Protein AF-X0TMY4-F1 (afdb_monomer)

Radius of gyration: 25.2 Å; Cα contacts (8 Å, |Δi|>4): 871; chains: 1; bounding box: 57×33×72 Å

Foldseek 3Di:
DADDPFWDKDKDFAQDPAKKAFPDKDKADPQSVQKDKDDDDPRIAGHGGMDIITMGGHDPDFAKGKMWIWTAIPPPVDRIDIDIDIDGDAQEFEEELPEDPPFLRRALNRHHNAVQVRQVSCVNNVHQEYEYFADEHQAADEWAARHEYEYAHNSHDPDPVVGHLVVTAAEQAQCLHPVGHRQLESYEYELYAQYEAERYEFENFEQADDDQSQEHRRYREENADANYEYYLYEQAHFEGDDCPYEASRGEEANHNYYYYNYHFYHAYYNYYRGYYYYND

Secondary structure (DSSP, 8-state):
---SSPPEEEEEE--SSS-EEEEEEEEESTTGGGEEEES---SEE-TT-EEEEEEEE--SSSEEEEEEEEEEE--TT-SEEEEEEEEEE--EEEE-TTSPTT--SSSGGG-BSSHHHHHHHHHHHT-SEEEEESEEE---EEPPTT-EEEEEE-S--SSGGG--TTTS-EEEE-TTTBTTBPPS-SEEEES--S-EEESEEEE--EE-SSGGGGS-SSEEEES--TT-EEES-EEES-EE-STT-B-SSEEEES---EEES-EEES-B-SB-SSEEEE--

InterPro domains:
  IPR006626 Parallel beta-helix repeat [SM00710] (192-214)
  IPR006626 Parallel beta-helix repeat [SM00710] (225-247)
  IPR006626 Parallel beta-helix repeat [SM00710] (254-279)
  IPR011050 Pectin lyase fold/virulence factor [SSF51126] (91-279)
  IPR012334 Pectin lyase fold [G3DSA:2.160.20.10] (90-280)
  IPR013783 Immunoglobulin-like fold [G3DSA:2.60.40.10] (3-87)
  IPR039448 Right handed beta helix domain [PF13229] (181-278)

Solvent-accessible surface area (backbone atoms only — not comparable to full-atom values): 13509 Å² total; per-residue (Å²): 141,48,65,52,73,74,63,51,72,45,80,50,67,32,86,54,97,53,68,44,39,46,76,45,75,48,72,38,63,92,39,25,86,30,45,52,73,50,75,77,64,61,55,60,36,45,55,74,36,72,43,49,40,33,36,38,62,57,60,89,52,59,45,81,40,49,27,30,45,36,44,28,34,71,44,92,88,50,49,56,48,75,44,83,42,77,50,70,22,65,53,52,21,20,19,24,67,88,34,56,90,85,29,84,13,78,38,55,90,27,4,15,55,38,66,63,58,19,52,53,47,16,53,35,58,71,21,46,24,29,44,28,23,40,45,78,44,74,34,54,44,74,58,52,62,49,33,32,40,37,34,6,26,88,57,77,73,92,50,78,87,71,55,36,56,84,84,15,52,18,33,40,31,1,47,45,40,46,94,69,33,43,15,32,37,20,31,38,36,68,66,34,44,43,24,33,44,33,26,36,35,32,24,34,6,37,0,60,50,66,78,76,38,9,31,3,0,15,28,30,35,31,53,27,43,66,62,20,36,43,29,51,26,37,30,30,52,5,22,25,71,29,100,87,14,34,0,1,13,30,22,36,34,47,32,52,51,46,78,40,79,58,45,69,44,80,25,36,28,85,38,46,16,40,62,32,80,38,82,92

Organism: NCBI:txid412755

Mean predicted aligned error: 5.85 Å

Sequence (280 aa):
NAPATGPVSINVSNQGGAPLTITGLSLTGADAAHFSFSGTVPTVLPVGASSTIDVYFDPQSGGAKSANLVIATDHWKIPSIQVELEGIGLEVIYVDQDALFGGDGFSWSTARQRIGEGILSALAFGVPQVWVAEGMYLEMLSLPDNVAVYGGFAGNESTFAMRDLAAHPVIINGSQADDGSPADHVIVMNAVTGSILDGFTITGGLADGIGADASGGGIYCVDLNPSNTIANCTIADNATSGLSSAGGGLYLSNSDLSIANCKVVGNSSPFAGGLYIENS

Structure (mmCIF, N/CA/C/O backbone):
data_AF-X0TMY4-F1
#
_entry.id   AF-X0TMY4-F1
#
loop_
_atom_site.group_PDB
_atom_site.id
_atom_site.type_symbol
_atom_site.label_atom_id
_atom_site.label_alt_id
_atom_site.label_comp_id
_atom_site.label_asym_id
_atom_site.label_entity_id
_atom_site.label_seq_id
_atom_site.pdbx_PDB_ins_code
_atom_site.Cartn_x
_atom_site.Cartn_y
_atom_site.Cartn_z
_atom_site.occupancy
_atom_site.B_iso_or_equiv
_atom_site.auth_seq_id
_atom_site.auth_comp_id
_atom_site.auth_asym_id
_atom_site.auth_atom_id
_atom_site.pdbx_PDB_model_num
ATOM 1 N N . ASN A 1 1 ? 4.824 4.612 12.549 1.00 27.38 1 ASN A N 1
ATOM 2 C CA . ASN A 1 1 ? 3.918 4.947 13.672 1.00 27.38 1 ASN A CA 1
ATOM 3 C C . ASN A 1 1 ? 3.040 6.130 13.305 1.00 27.38 1 ASN A C 1
ATOM 5 O O . ASN A 1 1 ? 3.288 7.238 13.766 1.00 27.38 1 ASN A O 1
ATOM 9 N N . ALA A 1 2 ? 2.040 5.904 12.460 1.00 24.16 2 ALA A N 1
ATOM 10 C CA . ALA A 1 2 ? 0.885 6.788 12.363 1.00 24.16 2 ALA A CA 1
ATOM 11 C C . ALA A 1 2 ? -0.271 6.134 13.143 1.00 24.16 2 ALA A C 1
ATOM 13 O O . ALA A 1 2 ? -0.243 4.912 13.325 1.00 24.16 2 ALA A O 1
ATOM 14 N N . PRO A 1 3 ? -1.189 6.912 13.732 1.00 44.69 3 PRO A N 1
ATOM 15 C CA . PRO A 1 3 ? -2.074 6.374 14.744 1.00 44.69 3 PRO A CA 1
ATOM 16 C C . PRO A 1 3 ? -3.289 5.696 14.098 1.00 44.69 3 PRO A C 1
ATOM 18 O O . PRO A 1 3 ? -4.005 6.305 13.304 1.00 44.69 3 PRO A O 1
ATOM 21 N N . ALA A 1 4 ? -3.588 4.479 14.569 1.00 52.22 4 ALA A N 1
ATOM 22 C CA . ALA A 1 4 ? -4.970 4.054 14.774 1.00 52.22 4 ALA A CA 1
ATOM 23 C C . ALA A 1 4 ? -5.747 5.236 15.374 1.00 52.22 4 ALA A C 1
ATOM 25 O O . ALA A 1 4 ? -5.194 5.956 16.209 1.00 52.22 4 ALA A O 1
ATOM 26 N N . THR A 1 5 ? -6.978 5.483 14.920 1.00 64.62 5 THR A N 1
ATOM 27 C CA . THR A 1 5 ? -7.825 6.587 15.407 1.00 64.62 5 THR A CA 1
ATOM 28 C C . THR A 1 5 ? -7.624 6.786 16.912 1.00 64.62 5 THR A C 1
ATOM 30 O O . THR A 1 5 ? -7.723 5.815 17.663 1.00 64.62 5 THR A O 1
ATOM 33 N N . GLY A 1 6 ? -7.255 8.001 17.340 1.00 74.38 6 GLY A N 1
ATOM 34 C CA . GLY A 1 6 ? -6.953 8.286 18.748 1.00 74.38 6 GLY A CA 1
ATOM 35 C C . GLY A 1 6 ? -8.077 7.829 19.692 1.00 74.38 6 GLY A C 1
ATOM 36 O O . GLY A 1 6 ? -9.194 7.580 19.233 1.00 74.38 6 GLY A O 1
ATOM 37 N N . PRO A 1 7 ? -7.809 7.705 21.005 1.00 87.56 7 PRO A N 1
ATOM 38 C CA . PRO A 1 7 ? -8.786 7.143 21.926 1.00 87.56 7 PRO A CA 1
ATOM 39 C C . PRO A 1 7 ? -10.109 7.909 21.906 1.00 87.56 7 PRO A C 1
ATOM 41 O O . PRO A 1 7 ? -10.141 9.136 21.783 1.00 87.56 7 PRO A O 1
ATOM 44 N N . VAL A 1 8 ? -11.199 7.176 22.102 1.00 89.81 8 VAL A N 1
ATOM 45 C CA . VAL A 1 8 ? -12.514 7.747 22.383 1.00 89.81 8 VAL A CA 1
ATOM 46 C C . VAL A 1 8 ? -12.675 7.848 23.895 1.00 89.81 8 VAL A C 1
ATOM 48 O O . VAL A 1 8 ? -12.681 6.836 24.596 1.00 89.81 8 VAL A O 1
ATOM 51 N N . SER A 1 9 ? -12.819 9.069 24.405 1.00 90.62 9 SER A N 1
ATOM 52 C CA . SER A 1 9 ? -13.019 9.310 25.835 1.00 90.62 9 SER A CA 1
ATOM 53 C C . SER A 1 9 ? -14.490 9.161 26.226 1.00 90.62 9 SER A C 1
ATOM 55 O O . SER A 1 9 ? -15.356 9.914 25.778 1.00 90.62 9 SER A O 1
ATOM 57 N N . ILE A 1 10 ? -14.771 8.225 27.127 1.00 90.38 10 ILE A N 1
ATOM 58 C CA . ILE A 1 10 ? -16.082 8.012 27.741 1.00 90.38 10 ILE A CA 1
ATOM 59 C C . ILE A 1 10 ? -16.138 8.781 29.059 1.00 90.38 10 ILE A C 1
ATOM 61 O O . ILE A 1 10 ? -15.323 8.554 29.953 1.00 90.38 10 ILE A O 1
ATOM 65 N N . ASN A 1 11 ? -17.124 9.667 29.207 1.00 91.38 11 ASN A N 1
ATOM 66 C CA . ASN A 1 11 ? -17.368 10.386 30.455 1.00 91.38 11 ASN A CA 1
ATOM 67 C C . ASN A 1 11 ? -18.289 9.575 31.379 1.00 91.38 11 ASN A C 1
ATOM 69 O O . ASN A 1 11 ? -19.434 9.277 31.039 1.00 91.38 11 ASN A O 1
ATOM 73 N N . VAL A 1 12 ? -17.788 9.265 32.570 1.00 90.12 12 VAL A N 1
ATOM 74 C CA . VAL A 1 12 ? -18.523 8.621 33.654 1.00 90.12 12 VAL A CA 1
ATOM 75 C C . VAL A 1 12 ? -18.847 9.673 34.707 1.00 90.12 12 VAL A C 1
ATOM 77 O O . VAL A 1 12 ?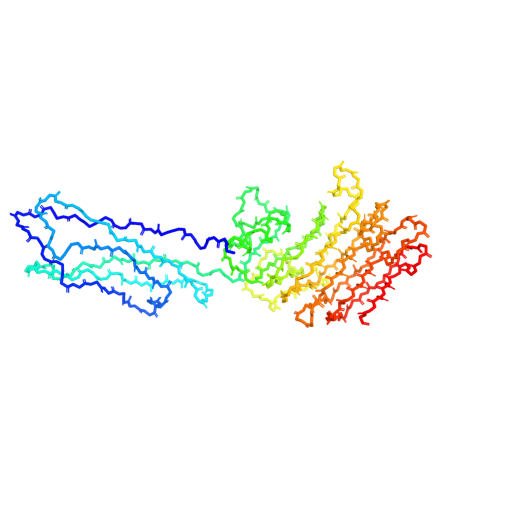 -17.943 10.215 35.343 1.00 90.12 12 VAL A O 1
ATOM 80 N N . SER A 1 13 ? -20.135 9.941 34.930 1.00 91.75 13 SER A N 1
ATOM 81 C CA . SER A 1 13 ? -20.591 10.941 35.904 1.00 91.75 13 SER A CA 1
ATOM 82 C C . SER A 1 13 ? -21.523 10.340 36.953 1.00 91.75 13 SER A C 1
ATOM 84 O O . SER A 1 13 ? -22.392 9.525 36.637 1.00 91.75 13 SER A O 1
ATOM 86 N N . ASN A 1 14 ? -21.356 10.754 38.212 1.00 92.94 14 ASN A N 1
ATOM 87 C CA . ASN A 1 14 ? -22.271 10.383 39.287 1.00 92.94 14 ASN A CA 1
ATOM 88 C C . ASN A 1 14 ? -23.314 11.488 39.495 1.00 92.94 14 ASN A C 1
ATOM 90 O O . ASN A 1 14 ? -23.044 12.501 40.137 1.00 92.94 14 ASN A O 1
ATOM 94 N N . GLN A 1 15 ? -24.522 11.256 38.987 1.00 91.44 15 GLN A N 1
ATOM 95 C CA . GLN A 1 15 ? -25.672 12.158 39.145 1.00 91.44 15 GLN A CA 1
ATOM 96 C C . GLN A 1 15 ? -26.599 11.755 40.309 1.00 91.44 15 GLN A C 1
ATOM 98 O O . GLN A 1 15 ? -27.694 12.297 40.457 1.00 91.44 15 GLN A O 1
ATOM 103 N N . GLY A 1 16 ? -26.202 10.761 41.107 1.00 89.31 16 GLY A N 1
ATOM 104 C CA . GLY A 1 16 ? -26.967 10.276 42.252 1.00 89.31 16 GLY A CA 1
ATOM 105 C C . GLY A 1 16 ? -26.838 11.169 43.488 1.00 89.31 16 GLY A C 1
ATOM 106 O O . GLY A 1 16 ? -26.078 12.129 43.519 1.00 89.31 16 GLY A O 1
ATOM 107 N N . GLY A 1 17 ? -27.577 10.824 44.547 1.00 92.81 17 GLY A N 1
ATOM 108 C CA . GLY A 1 17 ? -27.542 11.544 45.830 1.00 92.81 17 GLY A CA 1
ATOM 109 C C . GLY A 1 17 ? -26.472 11.064 46.820 1.00 9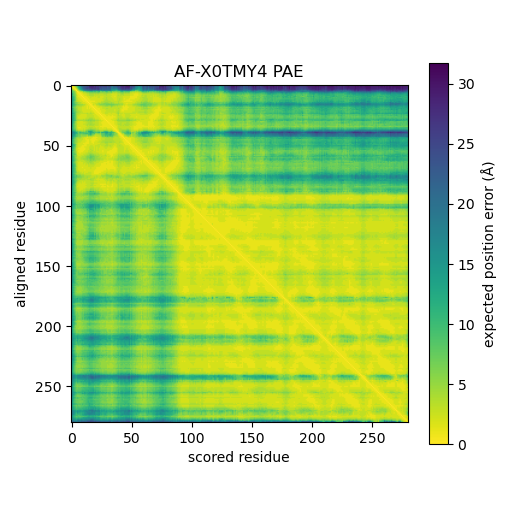2.81 17 GLY A C 1
ATOM 110 O O . GLY A 1 17 ? -26.391 11.601 47.922 1.00 92.81 17 GLY A O 1
ATOM 111 N N . ALA A 1 18 ? -25.678 10.052 46.465 1.00 94.00 18 ALA A N 1
ATOM 112 C CA . ALA A 1 18 ? -24.623 9.479 47.302 1.00 94.00 18 ALA A CA 1
ATOM 113 C C . ALA A 1 18 ? -23.365 9.167 46.466 1.00 94.00 18 ALA A C 1
ATOM 115 O O . ALA A 1 18 ? -23.478 9.030 45.243 1.00 94.00 18 ALA A O 1
ATOM 116 N N . PRO A 1 19 ? -22.171 9.067 47.084 1.00 94.06 19 PRO A N 1
ATOM 117 C CA . PRO A 1 19 ? -20.968 8.608 46.392 1.00 94.06 19 PRO A CA 1
ATOM 118 C C . PRO A 1 19 ? -21.186 7.236 45.742 1.00 94.06 19 PRO A C 1
ATOM 120 O O . PRO A 1 19 ? -21.813 6.370 46.346 1.00 94.06 19 PRO A O 1
ATOM 123 N N . LEU A 1 20 ? -20.673 7.059 44.524 1.00 93.75 20 LEU A N 1
ATOM 124 C CA . LEU A 1 20 ? -20.768 5.821 43.752 1.00 93.75 20 LEU A CA 1
ATOM 125 C C . LEU A 1 20 ? -19.418 5.108 43.792 1.00 93.75 20 LEU A C 1
ATOM 127 O O . LEU A 1 20 ? -18.414 5.700 43.394 1.00 93.75 20 LEU A O 1
ATOM 131 N N . THR A 1 21 ? -19.376 3.855 44.235 1.00 94.00 21 THR A N 1
ATOM 132 C CA . THR A 1 21 ? -18.146 3.056 44.189 1.00 94.00 21 THR A CA 1
ATOM 133 C C . THR A 1 21 ? -18.076 2.316 42.862 1.00 94.00 21 THR A C 1
ATOM 135 O O . THR A 1 21 ? -18.993 1.572 42.517 1.00 94.00 21 THR A O 1
ATOM 138 N N . ILE A 1 22 ? -16.979 2.482 42.125 1.00 92.25 22 ILE A N 1
ATOM 139 C CA . ILE A 1 22 ? -16.693 1.720 40.908 1.00 92.25 22 ILE A CA 1
ATOM 140 C C . ILE A 1 22 ? -15.868 0.502 41.309 1.00 92.25 22 ILE A C 1
ATOM 142 O O . ILE A 1 22 ? -14.751 0.618 41.810 1.00 92.25 22 ILE A O 1
ATOM 146 N N . THR A 1 23 ? -16.464 -0.674 41.136 1.00 93.06 23 THR A N 1
ATOM 147 C CA . THR A 1 23 ? -15.960 -1.950 41.657 1.00 93.06 23 THR A CA 1
ATOM 148 C C . THR A 1 23 ? -15.170 -2.743 40.621 1.00 93.06 23 THR A C 1
ATOM 150 O O . THR A 1 23 ? -14.437 -3.659 40.988 1.00 93.06 23 THR A O 1
ATOM 153 N N . GLY A 1 24 ? -15.267 -2.382 39.339 1.00 91.25 24 GLY A N 1
ATOM 154 C CA . GLY A 1 24 ? -14.480 -3.003 38.281 1.00 91.25 24 GLY A CA 1
ATOM 155 C C . GLY A 1 24 ? -14.715 -2.388 36.906 1.00 91.25 24 GLY A C 1
ATOM 156 O O . GLY A 1 24 ? -15.784 -1.850 36.623 1.00 91.25 24 GLY A O 1
ATOM 157 N N . LEU A 1 25 ? -13.702 -2.514 36.052 1.00 93.31 25 LEU A N 1
ATOM 158 C CA . LEU A 1 25 ? -13.758 -2.215 34.625 1.00 93.31 25 LEU A CA 1
ATOM 159 C C . LEU A 1 25 ? -13.337 -3.469 33.867 1.00 93.31 25 LEU A C 1
ATOM 161 O O . LEU A 1 25 ? -12.337 -4.097 34.217 1.00 93.31 25 LEU A O 1
ATOM 165 N N . SER A 1 26 ? -14.095 -3.848 32.845 1.00 94.38 26 SER A N 1
ATOM 166 C CA . SER A 1 26 ? -13.752 -4.997 32.003 1.00 94.38 26 SER A CA 1
ATOM 167 C C . SER A 1 26 ? -14.290 -4.831 30.591 1.00 94.38 26 SER A C 1
ATOM 169 O O . SER A 1 26 ? -15.296 -4.156 30.387 1.00 94.38 26 SER A O 1
ATOM 171 N N . LEU A 1 27 ? -13.630 -5.466 29.626 1.00 96.56 27 LEU A N 1
ATOM 172 C CA . LEU A 1 27 ? -14.145 -5.620 28.270 1.00 96.56 27 LEU A CA 1
ATOM 173 C C . LEU A 1 27 ? -14.760 -7.009 28.125 1.00 96.56 27 LEU A C 1
ATOM 175 O O . LEU A 1 27 ? -14.203 -8.001 28.597 1.00 96.56 27 LEU A O 1
ATOM 179 N N . THR A 1 28 ? -15.918 -7.076 27.481 1.00 96.94 28 THR A N 1
ATOM 180 C CA . THR A 1 28 ? -16.652 -8.321 27.229 1.00 96.94 28 THR A CA 1
ATOM 181 C C . THR A 1 28 ? -17.176 -8.349 25.796 1.00 96.94 28 THR A C 1
ATOM 183 O O . THR A 1 28 ? -17.242 -7.314 25.138 1.00 96.94 28 THR A O 1
ATOM 186 N N . GLY A 1 29 ? -17.552 -9.529 25.307 1.00 96.12 29 GLY A N 1
ATOM 187 C CA . GLY A 1 29 ? -17.968 -9.737 23.917 1.00 96.12 29 GLY A CA 1
ATOM 188 C C . GLY A 1 29 ? -16.951 -10.552 23.121 1.00 96.12 29 GLY A C 1
ATOM 189 O O . GLY A 1 29 ? -15.838 -10.795 23.587 1.00 96.12 29 GLY A O 1
ATOM 190 N N . ALA A 1 30 ? -17.360 -11.008 21.937 1.00 94.00 30 ALA A N 1
ATOM 191 C CA . ALA A 1 30 ? -16.538 -11.874 21.092 1.00 94.00 30 ALA A CA 1
ATOM 192 C C . ALA A 1 30 ? -15.283 -11.155 20.569 1.00 94.00 30 ALA A C 1
ATOM 194 O O . ALA A 1 30 ? -14.217 -11.764 20.529 1.00 94.00 30 ALA A O 1
ATOM 195 N N . ASP A 1 31 ? -15.388 -9.857 20.263 1.00 96.25 31 ASP A N 1
ATOM 196 C CA . ASP A 1 31 ? -14.283 -9.062 19.714 1.00 96.25 31 ASP A CA 1
ATOM 197 C C . ASP A 1 31 ? -13.559 -8.217 20.775 1.00 96.25 31 ASP A C 1
ATOM 199 O O . ASP A 1 31 ? -12.826 -7.290 20.437 1.00 96.25 31 ASP A O 1
ATOM 203 N N . ALA A 1 32 ? -13.724 -8.516 22.070 1.00 95.94 32 ALA A N 1
ATOM 204 C CA . ALA A 1 32 ? -13.148 -7.718 23.159 1.00 95.94 32 ALA A CA 1
ATOM 205 C C . ALA A 1 32 ? -11.618 -7.546 23.066 1.00 95.94 32 ALA A C 1
ATOM 207 O O . ALA A 1 32 ? -11.094 -6.537 23.525 1.00 95.94 32 ALA A O 1
ATOM 208 N N . ALA A 1 33 ? -10.910 -8.496 22.446 1.00 95.38 33 ALA A N 1
ATOM 209 C CA . ALA A 1 33 ? -9.461 -8.435 22.238 1.00 95.38 33 ALA A CA 1
ATOM 210 C C . ALA A 1 33 ? -9.008 -7.330 21.261 1.00 95.38 33 ALA A C 1
ATOM 212 O O . ALA A 1 33 ? -7.829 -6.993 21.242 1.00 95.38 33 ALA A O 1
ATOM 213 N N . HIS A 1 34 ? -9.930 -6.768 20.470 1.00 93.56 34 HIS A N 1
ATOM 214 C CA . HIS A 1 34 ? -9.677 -5.653 19.551 1.00 93.56 34 HIS A CA 1
ATOM 215 C C . HIS A 1 34 ? -9.808 -4.281 20.223 1.00 93.56 34 HIS A C 1
ATOM 217 O O . HIS A 1 34 ? -9.583 -3.252 19.590 1.00 93.56 34 HIS A O 1
ATOM 223 N N . PHE A 1 35 ? -10.209 -4.250 21.493 1.00 94.62 35 PHE A N 1
ATOM 224 C CA . PHE A 1 35 ? -10.392 -3.027 22.254 1.00 94.62 35 PHE A CA 1
ATOM 225 C C . PHE A 1 35 ? -9.485 -3.048 23.475 1.00 94.62 35 PHE A C 1
ATOM 227 O O . PHE A 1 35 ? -9.185 -4.091 24.056 1.00 94.62 35 PHE A O 1
ATOM 234 N N . SER A 1 36 ? -9.065 -1.869 23.901 1.00 93.94 36 SER A N 1
ATOM 235 C CA . SER A 1 36 ? -8.417 -1.688 25.194 1.00 93.94 36 SER A CA 1
ATOM 236 C C . SER A 1 36 ? -8.905 -0.395 25.825 1.00 93.94 36 SER A C 1
ATOM 238 O O . SER A 1 36 ? -9.544 0.427 25.171 1.00 93.94 36 SER A O 1
ATOM 240 N N . PHE A 1 37 ? -8.654 -0.217 27.116 1.00 92.69 37 PHE A N 1
ATOM 241 C CA . PHE A 1 37 ? -8.962 1.033 27.793 1.00 92.69 37 PHE A CA 1
ATOM 242 C C . PHE A 1 37 ? -7.812 1.449 28.700 1.00 92.69 37 PHE A C 1
ATOM 244 O O . PHE A 1 37 ? -7.073 0.612 29.222 1.00 92.69 37 PHE A O 1
ATOM 251 N N . SER A 1 38 ? -7.670 2.755 28.888 1.00 87.25 38 SER A N 1
ATOM 252 C CA . SER A 1 38 ? -6.717 3.359 29.807 1.00 87.25 38 SER A CA 1
ATOM 253 C C . SER A 1 38 ? -7.384 4.482 30.611 1.00 87.25 38 SER A C 1
ATOM 255 O O . SER A 1 38 ? -8.534 4.861 30.376 1.00 87.25 38 SER A O 1
ATOM 257 N N . GLY A 1 39 ? -6.663 4.977 31.616 1.00 73.25 39 GLY A N 1
ATOM 258 C CA . GLY A 1 39 ? -7.138 6.003 32.539 1.00 73.25 39 GLY A CA 1
ATOM 259 C C . GLY A 1 39 ? -7.414 5.463 33.941 1.00 73.25 39 GLY A C 1
ATOM 260 O O . GLY A 1 39 ? -7.622 4.270 34.164 1.00 73.25 39 GLY A O 1
ATOM 261 N N . THR A 1 40 ? -7.376 6.363 34.921 1.00 66.88 40 THR A N 1
ATOM 262 C CA . THR A 1 40 ? -7.713 6.063 36.315 1.00 66.88 40 THR A CA 1
ATOM 263 C C . THR A 1 40 ? -9.113 6.563 36.607 1.00 66.88 40 THR A C 1
ATOM 265 O O . THR A 1 40 ? -9.318 7.766 36.780 1.00 66.88 40 THR A O 1
ATOM 268 N N . VAL A 1 41 ? -10.066 5.644 36.718 1.00 70.31 41 VAL A N 1
ATOM 269 C CA . VAL A 1 41 ? -11.359 5.978 37.307 1.00 70.31 41 VAL A CA 1
ATOM 270 C C . VAL A 1 41 ? -11.223 5.895 38.827 1.00 70.31 41 VAL A C 1
ATOM 272 O O . VAL A 1 41 ? -10.759 4.866 39.328 1.00 70.31 41 VAL A O 1
ATOM 275 N N . PRO A 1 42 ? -11.584 6.947 39.586 1.00 78.19 42 PRO A N 1
ATOM 276 C CA . PRO A 1 42 ? -11.586 6.879 41.038 1.00 78.19 42 PRO A CA 1
ATOM 277 C C . PRO A 1 42 ? -12.447 5.709 41.511 1.00 78.19 42 PRO A C 1
ATOM 279 O O . PRO A 1 42 ? -13.580 5.543 41.061 1.00 78.19 42 PRO A O 1
ATOM 282 N N . THR A 1 43 ? -11.937 4.928 42.464 1.00 86.12 43 THR A N 1
ATOM 283 C CA . THR A 1 43 ? -12.702 3.832 43.079 1.00 86.12 43 THR A CA 1
ATOM 284 C C . THR A 1 43 ? -13.993 4.342 43.720 1.00 86.12 43 THR A C 1
ATOM 286 O O . THR A 1 43 ? -14.966 3.606 43.785 1.00 86.12 43 THR A O 1
ATOM 289 N N . VAL A 1 44 ? -14.030 5.608 44.149 1.00 92.44 44 VAL A N 1
ATOM 290 C CA . VAL A 1 44 ? -15.242 6.293 44.612 1.00 92.44 44 VAL A CA 1
ATOM 291 C C . VAL A 1 44 ? -15.406 7.595 43.837 1.00 92.44 44 VAL A C 1
ATOM 293 O O . VAL A 1 44 ? -14.533 8.461 43.894 1.00 92.44 44 VAL A O 1
ATOM 296 N N . LEU A 1 45 ? -16.537 7.746 43.150 1.00 92.88 45 LEU A N 1
ATOM 297 C CA . LEU A 1 45 ? -16.929 8.944 42.418 1.00 92.88 45 LEU A CA 1
ATOM 298 C C . LEU A 1 45 ? -17.935 9.754 43.263 1.00 92.88 45 LEU A C 1
ATOM 300 O O . LEU A 1 45 ? -19.079 9.315 43.441 1.00 92.88 45 LEU A O 1
ATOM 304 N N . PRO A 1 46 ? -17.543 10.916 43.826 1.00 95.31 46 PRO A N 1
ATOM 305 C CA . PRO A 1 46 ? -18.439 11.749 44.626 1.00 95.31 46 PRO A CA 1
ATOM 306 C C . PRO A 1 46 ? -19.676 12.216 43.853 1.00 95.31 46 PRO A C 1
ATOM 308 O O . PRO A 1 46 ? -19.686 12.240 42.624 1.00 95.31 46 PRO A O 1
ATOM 311 N N . VAL A 1 47 ? -20.708 12.639 44.585 1.00 95.44 47 VAL A N 1
ATOM 312 C CA . VAL A 1 47 ? -21.913 13.242 43.997 1.00 95.44 47 VAL A CA 1
ATOM 313 C C . VAL A 1 47 ? -21.536 14.447 43.133 1.00 95.44 47 VAL A C 1
ATOM 315 O O . VAL A 1 47 ? -20.811 15.331 43.585 1.00 95.44 47 VAL A O 1
ATOM 318 N N . GLY A 1 48 ? -22.027 14.476 41.894 1.00 94.00 48 GLY A N 1
ATOM 319 C CA . GLY A 1 48 ? -21.769 15.537 40.920 1.00 94.00 48 GLY A CA 1
ATOM 320 C C . GLY A 1 48 ? -20.381 15.492 40.271 1.00 94.00 48 GLY A C 1
ATOM 321 O O . GLY A 1 48 ? -20.106 16.300 39.387 1.00 94.00 48 GLY A O 1
ATOM 322 N N . ALA A 1 49 ? -19.502 14.568 40.675 1.00 94.38 49 ALA A N 1
ATOM 323 C CA . ALA A 1 49 ? -18.187 14.410 40.067 1.00 94.38 49 ALA A CA 1
ATOM 324 C C . ALA A 1 49 ? -18.256 13.595 38.768 1.00 94.38 49 ALA A C 1
ATOM 326 O O . ALA A 1 49 ? -19.192 12.827 38.526 1.00 94.38 49 ALA A O 1
ATOM 327 N N . SER A 1 50 ? -17.235 13.764 37.929 1.00 92.25 50 SER A N 1
ATOM 328 C CA . SER A 1 50 ? -17.057 13.017 36.684 1.00 92.25 50 SER A CA 1
ATOM 329 C C . SER A 1 50 ? -15.615 12.544 36.532 1.00 92.25 50 SER A C 1
ATOM 331 O O . SER A 1 50 ? -14.696 13.124 37.112 1.00 92.25 50 SER A O 1
ATOM 333 N N . SER A 1 51 ? -15.428 11.487 35.754 1.00 91.06 51 SER A N 1
ATOM 334 C CA . SER A 1 51 ? -14.136 10.922 35.375 1.00 91.06 51 SER A CA 1
ATOM 335 C C . SER A 1 51 ? -14.206 10.432 33.930 1.00 91.06 51 SER A C 1
ATOM 337 O O . SER A 1 51 ? -15.297 10.260 33.387 1.00 91.06 51 SER A O 1
ATOM 339 N N . THR A 1 52 ? -13.059 10.231 33.293 1.00 90.56 52 THR A N 1
ATOM 340 C CA . THR A 1 52 ? -12.976 9.776 31.905 1.00 90.56 52 THR A CA 1
ATOM 341 C C . THR A 1 52 ? -12.270 8.431 31.812 1.00 90.56 52 THR A C 1
ATOM 343 O O . THR A 1 52 ? -11.310 8.171 32.538 1.00 90.56 52 THR A O 1
ATOM 346 N N . ILE A 1 53 ? -12.757 7.589 30.904 1.00 91.50 53 ILE A N 1
ATOM 347 C CA . ILE A 1 53 ? -12.109 6.350 30.476 1.00 91.50 53 ILE A CA 1
ATOM 348 C C . ILE A 1 53 ? -11.768 6.522 29.006 1.00 91.50 53 ILE A C 1
ATOM 350 O O . ILE A 1 53 ? -12.666 6.768 28.204 1.00 91.50 53 ILE A O 1
ATOM 354 N N . ASP A 1 54 ? -10.501 6.370 28.654 1.00 92.31 54 ASP A N 1
ATOM 355 C CA . ASP A 1 54 ? -10.083 6.397 27.260 1.00 92.31 54 ASP A CA 1
ATOM 356 C C . ASP A 1 54 ? -10.160 4.981 26.701 1.00 92.31 54 ASP A C 1
ATOM 358 O O . ASP A 1 54 ? -9.561 4.061 27.256 1.00 92.31 54 ASP A O 1
ATOM 362 N N . VAL A 1 55 ? -10.913 4.795 25.620 1.00 93.38 55 VAL A N 1
ATOM 363 C CA . VAL A 1 55 ? -11.048 3.514 24.924 1.00 93.38 55 VAL A CA 1
ATOM 364 C C . VAL A 1 55 ? -10.304 3.577 23.601 1.00 93.38 55 VAL A C 1
ATOM 366 O O . VAL A 1 55 ? -10.445 4.532 22.842 1.00 93.38 55 VAL A O 1
ATOM 369 N N . TYR A 1 56 ? -9.530 2.538 23.318 1.00 92.50 56 TYR A N 1
ATOM 370 C CA . TYR A 1 56 ? -8.761 2.376 22.093 1.00 92.50 56 TYR A CA 1
ATOM 371 C C . TYR A 1 56 ? -9.322 1.208 21.295 1.00 92.50 56 TYR A C 1
ATOM 373 O O . TYR A 1 56 ? -9.763 0.206 21.866 1.00 92.50 56 TYR A O 1
ATOM 381 N N . PHE A 1 57 ? -9.245 1.333 19.976 1.00 91.56 57 PHE A N 1
ATOM 382 C CA . PHE A 1 57 ? -9.583 0.285 19.030 1.00 91.56 57 PHE A CA 1
ATOM 383 C C . PHE A 1 57 ? -8.331 -0.079 18.225 1.00 91.56 57 PHE A C 1
ATOM 385 O O . PHE A 1 57 ? -7.768 0.771 17.540 1.00 91.56 57 PHE A O 1
ATOM 392 N N . ASP A 1 58 ? -7.892 -1.330 18.354 1.00 88.75 58 ASP A N 1
ATOM 393 C CA . ASP A 1 58 ? -6.705 -1.892 17.705 1.00 88.75 58 ASP A CA 1
ATOM 394 C C . ASP A 1 58 ? -7.092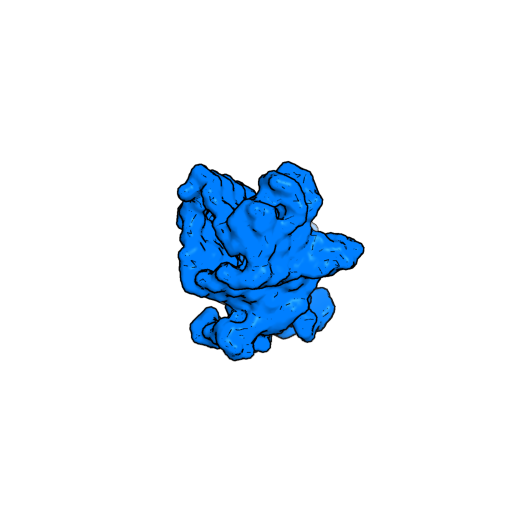 -3.209 17.003 1.00 88.75 58 ASP A C 1
ATOM 396 O O . ASP A 1 58 ? -7.007 -4.307 17.575 1.00 88.75 58 ASP A O 1
ATOM 400 N N . PRO A 1 59 ? -7.663 -3.118 15.791 1.00 89.50 59 PRO A N 1
ATOM 401 C CA . PRO A 1 59 ? -8.204 -4.276 15.109 1.00 89.50 59 PRO A CA 1
ATOM 402 C C . PRO A 1 59 ? -7.105 -5.220 14.602 1.00 89.50 59 PRO A C 1
ATOM 404 O O . PRO A 1 59 ? -6.414 -4.936 13.637 1.00 89.50 59 PRO A O 1
ATOM 407 N N . GLN A 1 60 ? -7.041 -6.426 15.165 1.00 84.75 60 GLN A N 1
ATOM 408 C CA . GLN A 1 60 ? -6.172 -7.515 14.692 1.00 84.75 60 GLN A CA 1
ATOM 409 C C . GLN A 1 60 ? -6.659 -8.231 13.412 1.00 84.75 60 GLN A C 1
ATOM 411 O O . GLN A 1 60 ? -6.014 -9.163 12.940 1.00 84.75 60 GLN A O 1
ATOM 416 N N . SER A 1 61 ? -7.833 -7.877 12.885 1.00 85.50 61 SER A N 1
ATOM 417 C CA . SER A 1 61 ? -8.371 -8.416 11.628 1.00 85.50 61 SER A CA 1
ATOM 418 C C . SER A 1 61 ? -9.382 -7.457 11.013 1.00 85.50 61 SER A C 1
ATOM 420 O O . SER A 1 61 ? -9.999 -6.665 11.732 1.00 85.50 61 SER A O 1
ATOM 422 N N . GLY A 1 62 ? -9.565 -7.561 9.694 1.00 85.12 62 GLY A N 1
ATOM 423 C CA . GLY A 1 62 ? -10.538 -6.774 8.947 1.00 85.12 62 GLY A CA 1
ATOM 424 C C . GLY A 1 62 ? -11.994 -7.001 9.380 1.00 85.12 62 GLY A C 1
ATOM 425 O O . GLY A 1 62 ? -12.345 -8.030 9.968 1.00 85.12 62 GLY A O 1
ATOM 426 N N . GLY A 1 63 ? -12.853 -6.033 9.058 1.00 85.00 63 GLY A N 1
ATOM 427 C CA . GLY A 1 63 ? -14.303 -6.099 9.247 1.00 85.00 63 GLY A CA 1
ATOM 428 C C . GLY A 1 63 ? -14.811 -5.482 10.552 1.00 85.00 63 GLY A C 1
ATOM 429 O O . GLY A 1 63 ? -14.041 -5.028 11.398 1.00 85.00 63 GLY A O 1
ATOM 430 N N . ALA A 1 64 ? -16.138 -5.446 10.695 1.00 88.62 64 ALA A N 1
ATOM 431 C CA . ALA A 1 64 ? -16.803 -4.883 11.867 1.00 88.62 64 ALA A CA 1
ATOM 432 C C . ALA A 1 64 ? -16.484 -5.692 13.135 1.00 88.62 64 ALA A C 1
ATOM 434 O O . ALA A 1 64 ? -16.511 -6.924 13.114 1.00 88.62 64 ALA A O 1
ATOM 435 N N . LYS A 1 65 ? -16.198 -4.983 14.227 1.00 94.12 65 LYS A N 1
ATOM 436 C CA . LYS A 1 65 ? -15.891 -5.513 15.557 1.00 94.12 65 LYS A CA 1
ATOM 437 C C . LYS A 1 65 ? -16.836 -4.901 16.573 1.00 94.12 65 LYS A C 1
ATOM 439 O O . LYS A 1 65 ? -17.081 -3.696 16.530 1.00 94.12 65 LYS A O 1
ATOM 444 N N . SER A 1 66 ? -17.319 -5.724 17.500 1.00 95.56 66 SER A N 1
ATOM 445 C CA . SER A 1 66 ? -18.212 -5.279 18.570 1.00 95.56 66 SER A CA 1
ATOM 446 C C . SER A 1 66 ? -17.799 -5.823 19.937 1.00 95.56 66 SER A C 1
ATOM 448 O O . SER A 1 66 ? -17.495 -7.008 20.109 1.00 95.56 66 SER A O 1
ATOM 450 N N . ALA A 1 67 ? -17.798 -4.950 20.938 1.00 97.06 67 ALA A N 1
ATOM 451 C CA . ALA A 1 67 ? -17.501 -5.303 22.320 1.00 97.06 67 ALA A CA 1
ATOM 452 C C . ALA A 1 67 ? -18.317 -4.442 23.290 1.00 97.06 67 ALA A C 1
ATOM 454 O O . ALA A 1 67 ? -19.037 -3.533 22.896 1.00 97.06 67 ALA A O 1
ATOM 455 N N . ASN A 1 68 ? -18.203 -4.734 24.582 1.00 96.44 68 ASN A N 1
ATOM 456 C CA . ASN A 1 68 ? -18.814 -3.949 25.644 1.00 96.44 68 ASN A CA 1
ATOM 457 C C . ASN A 1 68 ? -17.770 -3.583 26.691 1.00 96.44 68 ASN A C 1
ATOM 459 O O . ASN A 1 68 ? -17.152 -4.478 27.278 1.00 96.44 68 ASN A O 1
ATOM 463 N N . LEU A 1 69 ? -17.644 -2.292 26.992 1.00 95.25 69 LEU A N 1
ATOM 464 C CA . LEU A 1 69 ? -17.011 -1.833 28.223 1.00 95.25 69 LEU A CA 1
ATOM 465 C C . LEU A 1 69 ? -18.025 -1.946 29.363 1.00 95.25 69 LEU A C 1
ATOM 467 O O . LEU A 1 69 ? -19.074 -1.306 29.348 1.00 95.25 69 LEU A O 1
ATOM 471 N N . VAL A 1 70 ? -17.704 -2.754 30.367 1.00 95.19 70 VAL A N 1
ATOM 472 C CA . VAL A 1 70 ? -18.529 -2.961 31.556 1.00 95.19 70 VAL A CA 1
ATOM 473 C C . VAL A 1 70 ? -17.933 -2.193 32.724 1.00 95.19 70 VAL A C 1
ATOM 475 O O . VAL A 1 70 ? -16.805 -2.461 33.142 1.00 95.19 70 VAL A O 1
ATOM 478 N N . ILE A 1 71 ? -18.726 -1.280 33.276 1.00 93.56 71 ILE A N 1
ATOM 479 C CA . ILE A 1 71 ? -18.418 -0.504 34.475 1.00 93.56 71 ILE A CA 1
ATOM 480 C C . ILE A 1 71 ? -19.263 -1.073 35.611 1.00 93.56 71 ILE A C 1
ATOM 482 O O . ILE A 1 71 ? -20.468 -0.829 35.673 1.00 93.56 71 ILE A O 1
ATOM 486 N N . ALA A 1 72 ? -18.653 -1.866 36.488 1.00 94.31 72 ALA A N 1
ATOM 487 C CA . ALA A 1 72 ? -19.320 -2.419 37.660 1.00 94.31 72 ALA A CA 1
ATOM 488 C C . ALA A 1 72 ? -19.346 -1.389 38.797 1.00 94.31 72 ALA A C 1
ATOM 490 O O . ALA A 1 72 ? -18.365 -0.676 39.026 1.00 94.31 72 ALA A O 1
ATOM 491 N N . THR A 1 73 ? -20.472 -1.302 39.507 1.00 93.81 73 THR A N 1
ATOM 492 C CA . THR A 1 73 ? -20.688 -0.331 40.585 1.00 93.81 73 THR A CA 1
ATOM 493 C C . THR A 1 73 ? -21.385 -0.958 41.792 1.00 93.81 73 THR A C 1
ATOM 495 O O . THR A 1 73 ? -21.890 -2.078 41.725 1.00 93.81 73 THR A O 1
ATOM 498 N N . ASP A 1 74 ? -21.429 -0.234 42.907 1.00 93.31 74 ASP A N 1
ATOM 499 C CA . ASP A 1 74 ? -22.194 -0.602 44.104 1.00 93.31 74 ASP A CA 1
ATOM 500 C C . ASP A 1 74 ? -23.659 -0.123 44.081 1.00 93.31 74 ASP A C 1
ATOM 502 O O . ASP A 1 74 ? -24.389 -0.292 45.063 1.00 93.31 74 ASP A O 1
ATOM 506 N N . HIS A 1 75 ? -24.132 0.451 42.969 1.00 91.19 75 HIS A N 1
ATOM 507 C CA . HIS A 1 75 ? -25.500 0.942 42.880 1.00 91.19 75 HIS A CA 1
A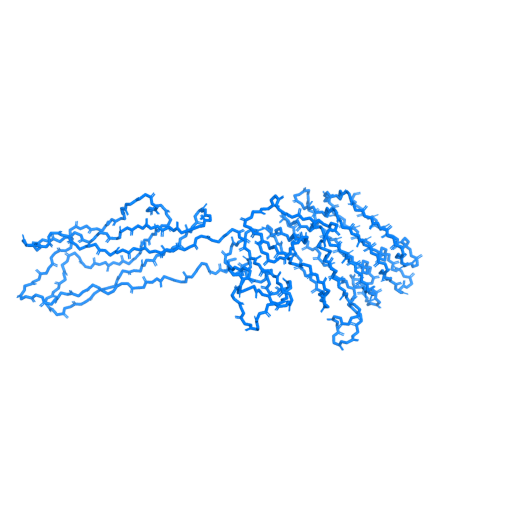TOM 508 C C . HIS A 1 75 ? -26.507 -0.219 42.928 1.00 91.19 75 HIS A C 1
ATOM 510 O O . HIS A 1 75 ? -26.622 -1.017 41.999 1.00 91.19 75 HIS A O 1
ATOM 516 N N . TRP A 1 76 ? -27.319 -0.262 43.988 1.00 87.62 76 TRP A N 1
ATOM 517 C CA . TRP A 1 76 ? -28.233 -1.371 44.314 1.00 87.62 76 TRP A CA 1
ATOM 518 C C . TRP A 1 76 ? -29.181 -1.810 43.184 1.00 87.62 76 TRP A C 1
ATOM 520 O O . TRP A 1 76 ? -29.591 -2.966 43.138 1.00 87.62 76 TRP A O 1
ATOM 530 N N . LYS A 1 77 ? -29.557 -0.891 42.286 1.00 89.81 77 LYS A N 1
ATOM 531 C CA . LYS A 1 77 ? -30.442 -1.168 41.140 1.00 89.81 77 LYS A CA 1
ATOM 532 C C . LYS A 1 77 ? -29.691 -1.333 39.815 1.00 89.81 77 LYS A C 1
ATOM 534 O O . LYS A 1 77 ? -30.241 -1.897 38.878 1.00 89.81 77 LYS A O 1
ATOM 539 N N . ILE A 1 78 ? -28.475 -0.795 39.722 1.00 87.94 78 ILE A N 1
ATOM 540 C CA . ILE A 1 78 ? -27.686 -0.717 38.482 1.00 87.94 78 ILE A CA 1
ATOM 541 C C . ILE A 1 78 ? -26.266 -1.180 38.827 1.00 87.94 78 ILE A C 1
ATOM 543 O O . ILE A 1 78 ? -25.345 -0.369 38.895 1.00 87.94 78 ILE A O 1
ATOM 547 N N . PRO A 1 79 ? -26.084 -2.479 39.119 1.00 91.19 79 PRO A N 1
ATOM 548 C CA . PRO A 1 79 ? -24.797 -2.998 39.575 1.00 91.19 79 PRO A CA 1
ATOM 549 C C . PRO A 1 79 ? -23.723 -2.944 38.480 1.00 91.19 79 PRO A C 1
ATOM 551 O O . PRO A 1 79 ? -22.538 -3.081 38.767 1.00 91.19 79 PRO A O 1
ATOM 554 N N . SER A 1 80 ? -24.113 -2.727 37.224 1.00 93.06 80 SER A N 1
ATOM 555 C CA . SER A 1 80 ? -23.197 -2.430 36.133 1.00 93.06 80 SER A CA 1
ATOM 556 C C . SER A 1 80 ? -23.851 -1.566 35.059 1.00 93.06 80 SER A C 1
ATOM 558 O O . SER A 1 80 ? -25.067 -1.591 34.865 1.00 93.06 80 SER A O 1
ATOM 560 N N . ILE A 1 81 ? -23.015 -0.805 34.359 1.00 92.25 81 ILE A N 1
ATOM 561 C CA . ILE A 1 81 ? -23.348 -0.069 33.141 1.00 92.25 81 ILE A CA 1
ATOM 562 C C . ILE A 1 81 ? -22.524 -0.686 32.012 1.00 92.25 81 ILE A C 1
ATOM 564 O O . ILE A 1 81 ? -21.336 -0.953 32.196 1.00 92.25 81 ILE A O 1
ATOM 568 N N . GLN A 1 82 ? -23.151 -0.926 30.863 1.00 94.19 82 GLN A N 1
ATOM 569 C CA . GLN A 1 82 ? -22.466 -1.386 29.658 1.00 94.19 82 GLN A CA 1
ATOM 570 C C . GLN A 1 82 ? -22.438 -0.256 28.636 1.00 94.19 82 GLN A C 1
ATOM 572 O O . GLN A 1 82 ? -23.454 0.401 28.411 1.00 94.19 82 GLN A O 1
ATOM 577 N N . VAL A 1 83 ? -21.269 -0.030 28.049 1.00 94.25 83 VAL A N 1
ATOM 578 C CA . VAL A 1 83 ? -21.086 0.859 26.906 1.00 94.25 83 VAL A CA 1
ATOM 579 C C . VAL A 1 83 ? -20.719 -0.012 25.717 1.00 94.25 83 VAL A C 1
ATOM 581 O O . VAL A 1 83 ? -19.678 -0.672 25.738 1.00 94.25 83 VAL A O 1
ATOM 584 N N . GLU A 1 84 ? -21.596 -0.032 24.720 1.00 95.75 84 GLU A N 1
ATOM 585 C CA . GLU A 1 84 ? -21.355 -0.719 23.454 1.00 95.75 84 GLU A CA 1
ATOM 586 C C . GLU A 1 84 ? -20.212 -0.024 22.708 1.00 95.75 84 GLU A C 1
ATOM 588 O O . GLU A 1 84 ? -20.143 1.206 22.640 1.00 95.75 84 GLU A O 1
ATOM 593 N N . LEU A 1 85 ? -19.288 -0.829 22.195 1.00 95.06 85 LEU A N 1
ATOM 594 C CA . LEU A 1 85 ? -18.127 -0.402 21.431 1.00 95.06 85 LEU A CA 1
ATOM 595 C C . LEU A 1 85 ? -18.217 -1.012 20.040 1.00 95.06 85 LEU A C 1
ATOM 597 O O . LEU A 1 85 ? -18.403 -2.223 19.905 1.00 95.06 85 LEU A O 1
ATOM 601 N N . GLU A 1 86 ? -18.015 -0.183 19.025 1.00 92.56 86 GLU A N 1
ATOM 602 C CA . GLU A 1 86 ? -17.987 -0.597 17.629 1.00 92.56 86 GLU A CA 1
ATOM 603 C C . GLU A 1 86 ? -16.748 -0.025 16.942 1.00 92.56 86 GLU A C 1
ATOM 605 O O . GLU A 1 86 ? -16.289 1.074 17.255 1.00 92.56 86 GLU A O 1
ATOM 610 N N . GLY A 1 87 ? -16.204 -0.785 15.999 1.00 88.94 87 GLY A N 1
ATOM 611 C CA . GLY A 1 87 ? -15.089 -0.363 15.162 1.00 88.94 87 GLY A CA 1
ATOM 612 C C . GLY A 1 87 ? -14.992 -1.221 13.907 1.00 88.94 87 GLY A C 1
ATOM 613 O O . GLY A 1 87 ? -15.574 -2.303 13.838 1.00 88.94 87 GLY A O 1
ATOM 614 N N . ILE A 1 88 ? -14.263 -0.748 12.899 1.00 85.81 88 ILE A N 1
ATOM 615 C CA . ILE A 1 88 ? -14.022 -1.492 11.657 1.00 85.81 88 ILE A CA 1
ATOM 616 C C . ILE A 1 88 ? -12.521 -1.685 11.488 1.00 85.81 88 ILE A C 1
ATOM 618 O O . ILE A 1 88 ? -11.777 -0.716 11.360 1.00 85.81 88 ILE A O 1
ATOM 622 N N . GLY A 1 89 ? -12.078 -2.941 11.476 1.00 87.69 89 GLY A N 1
ATOM 623 C CA . GLY A 1 89 ? -10.725 -3.283 11.066 1.00 87.69 89 GLY A CA 1
ATOM 624 C C . GLY A 1 89 ? -10.555 -3.104 9.566 1.00 87.69 89 GLY A C 1
ATOM 625 O O . GLY A 1 89 ? -11.355 -3.622 8.784 1.00 87.69 89 GLY A O 1
ATOM 626 N N . LEU A 1 90 ? -9.512 -2.385 9.165 1.00 87.12 90 LEU A N 1
ATOM 627 C CA . LEU A 1 90 ? -9.182 -2.162 7.763 1.00 87.12 90 LEU A CA 1
ATOM 628 C C . LEU A 1 90 ? -8.062 -3.112 7.345 1.00 87.12 90 LEU A C 1
ATOM 630 O O . LEU A 1 90 ? -7.014 -3.165 7.979 1.00 87.12 90 LEU A O 1
ATOM 634 N N . GLU A 1 91 ? -8.289 -3.856 6.267 1.00 91.31 91 GLU A N 1
ATOM 635 C CA . GLU A 1 91 ? -7.278 -4.735 5.661 1.00 91.31 91 GLU A CA 1
ATOM 636 C C . GLU A 1 91 ? -6.788 -4.203 4.309 1.00 91.31 91 GLU A C 1
ATOM 638 O O . GLU A 1 91 ? -5.680 -4.518 3.875 1.00 91.31 91 GLU A O 1
ATOM 643 N N . VAL A 1 92 ? -7.593 -3.348 3.676 1.00 95.75 92 VAL A 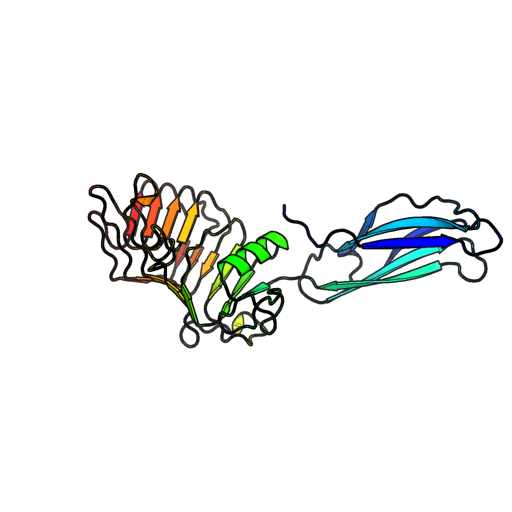N 1
ATOM 644 C CA . VAL A 1 92 ? -7.360 -2.799 2.342 1.00 95.75 92 VAL A CA 1
ATOM 645 C C . VAL A 1 92 ? -7.730 -1.318 2.333 1.00 95.75 92 VAL A C 1
ATOM 647 O O . VAL A 1 92 ? -8.760 -0.932 2.889 1.00 95.75 92 VAL A O 1
ATOM 650 N N . ILE A 1 93 ? -6.901 -0.508 1.677 1.00 97.50 93 ILE A N 1
ATOM 651 C CA . ILE A 1 93 ? -7.253 0.831 1.207 1.00 97.50 93 ILE A CA 1
ATOM 652 C C . ILE A 1 93 ? -7.576 0.767 -0.285 1.00 97.50 93 ILE A C 1
ATOM 654 O O . ILE A 1 93 ? -6.829 0.174 -1.058 1.00 97.50 93 ILE A O 1
ATOM 658 N N . TYR A 1 94 ? -8.665 1.405 -0.692 1.00 98.12 94 TYR A N 1
ATOM 659 C CA . TYR A 1 94 ? -9.149 1.418 -2.068 1.00 98.12 94 TYR A CA 1
ATOM 660 C C . TYR A 1 94 ? -8.776 2.724 -2.769 1.00 98.12 94 TYR A C 1
ATOM 662 O O . TYR A 1 94 ? -8.932 3.814 -2.205 1.00 98.12 94 TYR A O 1
ATOM 670 N N . VAL A 1 95 ? -8.302 2.607 -4.007 1.00 98.69 95 VAL A N 1
ATOM 671 C CA . VAL A 1 95 ? -7.925 3.720 -4.881 1.00 98.69 95 VAL A CA 1
ATOM 672 C C . VAL A 1 95 ? -8.653 3.578 -6.209 1.00 98.69 95 VAL A C 1
ATOM 674 O O . VAL A 1 95 ? -8.551 2.543 -6.855 1.00 98.69 95 VAL A O 1
ATOM 677 N N . ASP A 1 96 ? -9.336 4.628 -6.639 1.00 98.50 96 ASP A N 1
ATOM 678 C CA . ASP A 1 96 ? 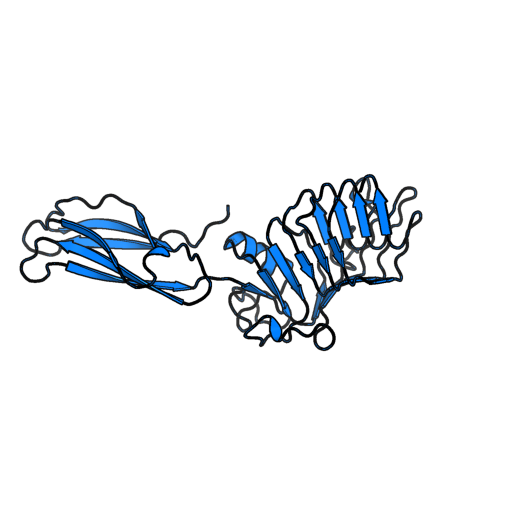-10.036 4.710 -7.917 1.00 98.50 96 ASP A CA 1
ATOM 679 C C . ASP A 1 96 ? -10.017 6.172 -8.382 1.00 98.50 96 ASP A C 1
ATOM 681 O O . ASP A 1 96 ? -10.533 7.055 -7.697 1.00 98.50 96 ASP A O 1
ATOM 685 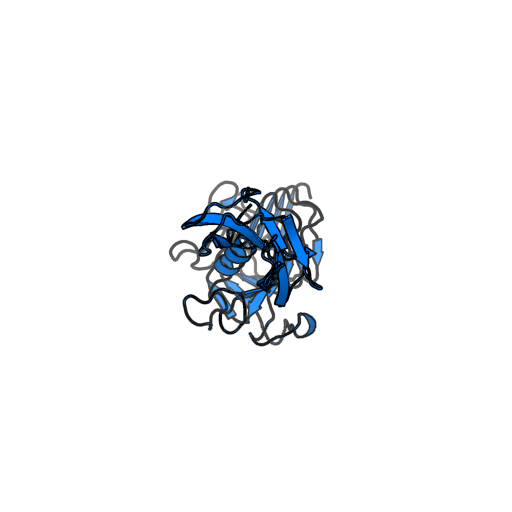N N . GLN A 1 97 ? -9.388 6.435 -9.531 1.00 97.00 97 GLN A N 1
ATOM 686 C CA . GLN A 1 97 ? -9.282 7.787 -10.093 1.00 97.00 97 GLN A CA 1
ATOM 687 C C . GLN A 1 97 ? -10.655 8.404 -10.408 1.00 97.00 97 GLN A C 1
ATOM 689 O O . GLN A 1 97 ? -10.793 9.629 -10.383 1.00 97.00 97 GLN A O 1
ATOM 694 N N . ASP A 1 98 ? -11.667 7.566 -10.655 1.00 96.25 98 ASP A N 1
ATOM 695 C CA . ASP A 1 98 ? -13.027 7.979 -10.998 1.00 96.25 98 ASP A CA 1
ATOM 696 C C . ASP A 1 98 ? -13.909 8.172 -9.749 1.00 96.25 98 ASP A C 1
ATOM 698 O O . ASP A 1 98 ? -15.063 8.607 -9.849 1.00 96.25 98 ASP A O 1
ATOM 702 N N . ALA A 1 99 ? -13.371 7.907 -8.550 1.00 95.38 99 ALA A N 1
ATOM 703 C CA . ALA A 1 99 ? -14.068 8.123 -7.289 1.00 95.38 99 ALA A CA 1
ATOM 704 C C . ALA A 1 99 ? -14.374 9.605 -7.028 1.00 95.38 99 ALA A C 1
ATOM 706 O O . ALA A 1 99 ? -13.777 10.526 -7.592 1.00 95.38 99 ALA A O 1
ATOM 707 N N . LEU A 1 100 ? -15.310 9.851 -6.109 1.00 91.31 100 LEU A N 1
ATOM 708 C CA . LEU A 1 100 ? -15.637 11.202 -5.660 1.00 91.31 100 LEU A CA 1
ATOM 709 C C . LEU A 1 100 ? -14.463 11.836 -4.897 1.00 91.31 100 LEU A C 1
ATOM 711 O O . LEU A 1 100 ? -13.810 11.195 -4.073 1.00 91.31 100 LEU A O 1
ATOM 715 N N . PHE A 1 101 ? -14.250 13.136 -5.114 1.00 91.31 101 PHE A N 1
ATOM 716 C CA . PHE A 1 101 ? -13.213 13.896 -4.417 1.00 91.31 101 PHE A CA 1
ATOM 717 C C . PHE A 1 101 ? -13.381 13.818 -2.891 1.00 91.31 101 PHE A C 1
ATOM 719 O O . PHE A 1 101 ? -14.461 14.086 -2.360 1.00 91.31 101 PHE A O 1
ATOM 726 N N . GLY A 1 102 ? -12.288 13.513 -2.186 1.00 87.56 102 GLY A N 1
ATOM 727 C CA . GLY A 1 102 ? -12.243 13.480 -0.722 1.00 87.56 102 GLY A CA 1
ATOM 728 C C . GLY A 1 102 ? -12.713 12.174 -0.070 1.00 87.56 102 GLY A C 1
ATOM 729 O O . GLY A 1 102 ? -12.886 12.160 1.149 1.00 87.56 102 GLY A O 1
ATOM 730 N N . GLY A 1 103 ? -12.909 11.092 -0.834 1.00 92.69 103 GLY A N 1
ATOM 731 C CA . GLY A 1 103 ? -13.189 9.758 -0.285 1.00 92.69 103 GLY A CA 1
ATOM 732 C C . GLY A 1 103 ? -12.106 9.292 0.695 1.00 92.69 103 GLY A C 1
ATOM 733 O O . GLY A 1 103 ? -10.949 9.655 0.517 1.00 92.69 103 GLY A O 1
ATOM 734 N N . ASP A 1 104 ? -12.471 8.535 1.739 1.00 90.81 104 ASP A N 1
ATOM 735 C CA . ASP A 1 104 ? -11.602 8.080 2.843 1.00 90.81 104 ASP A CA 1
ATOM 736 C C . ASP A 1 104 ? -10.671 6.890 2.521 1.00 90.81 104 ASP A C 1
ATOM 738 O O . ASP A 1 104 ? -9.728 6.623 3.267 1.00 90.81 104 ASP A O 1
ATOM 742 N N . GLY A 1 105 ? -10.894 6.207 1.403 1.00 94.75 105 GLY A N 1
ATOM 743 C CA . GLY A 1 105 ? -10.175 5.010 0.983 1.00 94.75 105 GLY A CA 1
ATOM 744 C C . GLY A 1 105 ? -10.649 3.714 1.643 1.00 94.75 105 GLY A C 1
ATOM 745 O O . GLY A 1 105 ? -10.011 2.689 1.437 1.00 94.75 105 GLY A O 1
ATOM 746 N N . PHE A 1 106 ? -11.724 3.709 2.438 1.00 92.69 106 PHE A N 1
ATOM 747 C CA . PHE A 1 106 ? -12.149 2.525 3.207 1.00 92.69 106 PHE A CA 1
ATOM 748 C C . PHE A 1 106 ? -13.120 1.609 2.456 1.00 92.69 106 PHE A C 1
ATOM 750 O O . PHE A 1 106 ? -13.390 0.488 2.885 1.00 92.69 106 PHE A O 1
ATOM 757 N N . SER A 1 107 ? -13.636 2.069 1.319 1.00 94.00 107 SER A N 1
ATOM 758 C CA . SER A 1 107 ? -14.454 1.289 0.393 1.00 94.00 107 SER A CA 1
ATOM 759 C C . SER A 1 107 ? -14.247 1.795 -1.031 1.00 94.00 107 SER A C 1
ATOM 761 O O . SER A 1 107 ? -13.796 2.923 -1.212 1.00 94.00 107 SER A O 1
ATOM 763 N N . TRP A 1 108 ? -14.668 1.031 -2.041 1.00 96.69 108 TRP A N 1
ATOM 764 C CA . TRP A 1 108 ? -14.699 1.524 -3.423 1.00 96.69 108 TRP A CA 1
ATOM 765 C C . TRP A 1 108 ? -15.534 2.802 -3.590 1.00 96.69 108 TRP A C 1
ATOM 767 O O . TRP A 1 108 ? -15.113 3.741 -4.254 1.00 96.69 108 TRP A O 1
ATOM 777 N N . SER A 1 109 ? -16.686 2.894 -2.914 1.00 94.94 109 SER A N 1
ATOM 778 C CA . SER A 1 109 ? -17.568 4.073 -2.996 1.00 94.94 109 SER A CA 1
ATOM 779 C C . SER A 1 109 ? -16.964 5.352 -2.406 1.00 94.94 109 SER A C 1
ATOM 781 O O . SER A 1 109 ? -17.425 6.454 -2.699 1.00 94.94 109 SER A O 1
ATOM 783 N N . THR A 1 110 ? -15.941 5.197 -1.568 1.00 95.00 110 THR A N 1
ATOM 784 C CA . THR A 1 110 ? -15.209 6.276 -0.911 1.00 95.00 110 THR A CA 1
ATOM 785 C C . THR A 1 110 ? -13.716 6.175 -1.207 1.00 95.00 110 THR A C 1
ATOM 787 O O . THR A 1 110 ? -12.916 6.617 -0.394 1.00 95.00 110 THR A O 1
ATOM 790 N N . ALA A 1 111 ? -13.316 5.587 -2.336 1.00 97.75 111 ALA A N 1
ATOM 791 C CA . ALA A 1 111 ? -11.910 5.365 -2.654 1.00 97.75 111 ALA A CA 1
ATOM 792 C C . ALA A 1 111 ? -11.106 6.678 -2.734 1.00 97.75 111 ALA A C 1
ATOM 794 O O . ALA A 1 111 ? -11.651 7.756 -2.988 1.00 97.75 111 ALA A O 1
ATOM 795 N N . ARG A 1 112 ? -9.789 6.588 -2.515 1.00 97.81 112 ARG A N 1
ATOM 796 C CA . ARG A 1 112 ? -8.866 7.694 -2.815 1.00 97.81 112 ARG A CA 1
ATOM 797 C C . ARG A 1 112 ? -8.742 7.852 -4.327 1.00 97.81 112 ARG A C 1
ATOM 799 O O . ARG A 1 112 ? -8.722 6.855 -5.036 1.00 97.81 112 ARG A O 1
ATOM 806 N N . GLN A 1 113 ? -8.564 9.076 -4.816 1.00 97.25 113 GLN A N 1
ATOM 807 C CA . GLN A 1 113 ? -8.398 9.309 -6.259 1.00 97.25 113 GLN A CA 1
ATOM 808 C C . GLN A 1 113 ? -6.977 9.027 -6.754 1.00 97.25 113 GLN A C 1
ATOM 810 O O . GLN A 1 113 ? -6.752 8.858 -7.948 1.00 97.25 113 GLN A O 1
ATOM 815 N N . ARG A 1 114 ? -6.005 8.991 -5.839 1.00 97.50 114 ARG A N 1
ATOM 816 C CA . ARG A 1 114 ? -4.580 8.876 -6.151 1.00 97.50 114 ARG A CA 1
ATOM 817 C C . ARG A 1 114 ? -3.944 7.698 -5.436 1.00 97.50 114 ARG A C 1
ATOM 819 O O . ARG A 1 114 ? -4.238 7.443 -4.265 1.00 97.50 114 ARG A O 1
ATOM 826 N N . ILE A 1 115 ? -3.012 7.022 -6.102 1.00 98.50 115 ILE A N 1
ATOM 827 C CA . ILE A 1 115 ? -2.296 5.879 -5.519 1.00 98.50 115 ILE A CA 1
ATOM 828 C C . ILE A 1 115 ? -1.442 6.354 -4.343 1.00 98.50 115 ILE A C 1
ATOM 830 O O . ILE A 1 115 ? -1.438 5.715 -3.290 1.00 98.50 115 ILE A O 1
ATOM 834 N N . GLY A 1 116 ? -0.791 7.516 -4.473 1.00 97.75 116 GLY A N 1
ATOM 835 C CA . GLY A 1 116 ? -0.011 8.110 -3.385 1.00 97.75 116 GLY A CA 1
ATOM 836 C C . GLY A 1 116 ? -0.850 8.380 -2.131 1.00 97.75 116 GLY A C 1
ATOM 837 O O . GLY A 1 116 ? -0.416 8.087 -1.019 1.00 97.75 116 GLY A O 1
ATOM 838 N N . GLU A 1 117 ? -2.087 8.858 -2.287 1.00 97.06 117 GLU A N 1
ATOM 839 C CA . GLU A 1 117 ? -3.019 9.053 -1.164 1.00 97.06 117 GLU A CA 1
ATOM 840 C C . GLU A 1 117 ? -3.454 7.724 -0.535 1.00 97.06 117 GLU A C 1
ATOM 842 O O . GLU A 1 117 ? -3.605 7.633 0.689 1.00 97.06 117 GLU A O 1
ATOM 847 N N . GLY A 1 118 ? -3.630 6.689 -1.360 1.00 97.81 118 GLY A N 1
ATOM 848 C CA . GLY A 1 118 ? -3.881 5.324 -0.907 1.00 97.81 118 GLY A CA 1
ATOM 849 C C . GLY A 1 118 ? -2.747 4.798 -0.029 1.00 97.81 118 GLY A C 1
ATOM 850 O O . GLY A 1 118 ? -2.991 4.355 1.091 1.00 97.81 118 GLY A O 1
ATOM 851 N N . ILE A 1 119 ? -1.500 4.940 -0.485 1.00 98.12 119 ILE A N 1
ATOM 852 C CA . ILE A 1 119 ? -0.293 4.556 0.263 1.00 98.12 119 ILE A CA 1
ATOM 853 C C . ILE A 1 119 ? -0.181 5.341 1.576 1.00 98.12 119 ILE A C 1
ATOM 855 O O . ILE A 1 119 ? 0.052 4.755 2.634 1.00 98.12 119 ILE A O 1
ATOM 859 N N . LEU A 1 120 ? -0.392 6.660 1.541 1.00 96.06 120 LEU A N 1
ATOM 860 C CA . LEU A 1 120 ? -0.376 7.488 2.750 1.00 96.06 120 LEU A CA 1
ATOM 861 C C . LEU A 1 120 ? -1.462 7.065 3.744 1.00 96.06 120 LEU A C 1
ATOM 863 O O . LEU A 1 120 ? -1.211 7.043 4.946 1.00 96.06 120 LEU A O 1
ATOM 867 N N . SER A 1 121 ? -2.645 6.686 3.257 1.00 94.62 121 SER A N 1
ATOM 868 C CA . SER A 1 121 ? -3.725 6.166 4.103 1.00 94.62 121 SER A CA 1
ATOM 869 C C . SER A 1 121 ? -3.369 4.804 4.691 1.00 94.62 121 SER A C 1
ATOM 871 O O . SER A 1 121 ? -3.600 4.574 5.875 1.00 94.62 121 SER A O 1
ATOM 873 N N . ALA A 1 122 ? -2.752 3.923 3.903 1.00 94.62 122 ALA A N 1
ATOM 874 C CA . ALA A 1 122 ? -2.306 2.620 4.377 1.00 94.62 122 ALA A CA 1
ATOM 875 C C . ALA A 1 122 ? -1.304 2.768 5.529 1.00 94.62 122 ALA A C 1
ATOM 877 O O . ALA A 1 122 ? -1.474 2.163 6.585 1.00 94.62 122 ALA A O 1
ATOM 878 N N . LEU A 1 123 ? -0.338 3.678 5.389 1.00 92.75 123 LEU A N 1
ATOM 879 C CA . LEU A 1 123 ? 0.592 4.017 6.465 1.00 92.75 123 LEU A CA 1
ATOM 880 C C . LEU A 1 123 ? -0.104 4.654 7.664 1.00 92.75 123 LEU A C 1
ATOM 882 O O . LEU A 1 123 ? 0.224 4.311 8.800 1.00 92.75 123 LEU A O 1
ATOM 886 N N . ALA A 1 124 ? -1.046 5.570 7.415 1.00 88.75 124 ALA A N 1
ATOM 887 C CA . ALA A 1 124 ? -1.783 6.280 8.453 1.00 88.75 124 ALA A CA 1
ATOM 888 C C . ALA A 1 124 ? -2.532 5.320 9.384 1.00 88.75 124 ALA A C 1
ATOM 890 O O . ALA A 1 124 ? -2.517 5.512 10.598 1.00 88.75 124 ALA A O 1
ATOM 891 N N . PHE A 1 125 ? -3.137 4.281 8.806 1.00 86.06 125 PHE A N 1
ATOM 892 C CA . PHE A 1 125 ? -4.018 3.347 9.502 1.00 86.06 125 PHE A CA 1
ATOM 893 C C . PHE A 1 125 ? -3.400 1.962 9.744 1.00 86.06 125 PHE A C 1
ATOM 895 O O . PHE A 1 125 ? -4.086 1.082 10.255 1.00 86.06 125 PHE A O 1
ATOM 902 N N . GLY A 1 126 ? -2.123 1.753 9.402 1.00 88.25 126 GLY A N 1
ATOM 903 C CA . GLY A 1 126 ? -1.447 0.461 9.572 1.00 88.25 126 GLY A CA 1
ATOM 904 C C . GLY A 1 126 ? -2.036 -0.657 8.706 1.00 88.25 126 GLY A C 1
ATOM 905 O O . GLY A 1 126 ? -2.036 -1.818 9.110 1.00 88.25 126 GLY A O 1
ATOM 906 N N . VAL A 1 127 ? -2.569 -0.305 7.537 1.00 92.12 127 VAL A N 1
ATOM 907 C CA . VAL A 1 127 ? -3.240 -1.231 6.623 1.00 92.12 127 VAL A CA 1
ATOM 908 C C . VAL A 1 127 ? -2.207 -1.836 5.667 1.00 92.12 127 VAL A C 1
ATOM 910 O O . VAL A 1 127 ? -1.444 -1.089 5.056 1.00 92.12 127 VAL A O 1
ATOM 913 N N . PRO A 1 128 ? -2.165 -3.168 5.499 1.00 93.88 128 PRO A N 1
ATOM 914 C CA . PRO A 1 128 ? -1.101 -3.823 4.739 1.00 93.88 128 PRO A CA 1
ATOM 915 C C . PRO A 1 128 ? -1.275 -3.742 3.218 1.00 93.88 128 PRO A C 1
ATOM 917 O O . PRO A 1 128 ? -0.339 -4.059 2.487 1.00 93.88 128 PRO A O 1
ATOM 920 N N . GLN A 1 129 ? -2.463 -3.384 2.719 1.00 96.94 129 GLN A N 1
ATOM 921 C CA . GLN A 1 129 ? -2.777 -3.473 1.294 1.00 96.94 129 GLN A CA 1
ATOM 922 C C . GLN A 1 129 ? -3.423 -2.204 0.744 1.00 96.94 129 GLN A C 1
ATOM 924 O O . GLN A 1 129 ? -4.267 -1.583 1.390 1.00 96.94 129 GLN A O 1
ATOM 929 N N . VAL A 1 130 ? -3.078 -1.886 -0.501 1.00 98.69 130 VAL A N 1
ATOM 930 C CA . VAL A 1 130 ? -3.740 -0.885 -1.339 1.00 98.69 130 VAL A CA 1
ATOM 931 C C . VAL A 1 130 ? -4.219 -1.573 -2.616 1.00 98.69 130 VAL A C 1
ATOM 933 O O . VAL A 1 130 ? -3.412 -2.170 -3.328 1.00 98.69 130 VAL A O 1
ATOM 936 N N . TRP A 1 131 ? -5.517 -1.515 -2.903 1.00 98.75 131 TRP A N 1
ATOM 937 C CA . TRP A 1 131 ? -6.114 -2.023 -4.142 1.00 98.75 131 TRP A CA 1
ATOM 938 C C . TRP A 1 131 ? -6.460 -0.854 -5.058 1.00 98.75 131 TRP A C 1
ATOM 940 O O . TRP A 1 131 ? -7.115 0.097 -4.633 1.00 98.75 131 TRP A O 1
ATOM 950 N N . VAL A 1 132 ? -6.006 -0.927 -6.306 1.00 98.88 132 VAL A N 1
ATOM 951 C CA . VAL A 1 132 ? -6.093 0.161 -7.281 1.00 98.88 132 VAL A CA 1
ATOM 952 C C . VAL A 1 132 ? -6.955 -0.268 -8.464 1.00 98.88 132 VAL A C 1
ATOM 954 O O . VAL A 1 132 ? -6.650 -1.260 -9.135 1.00 98.88 132 VAL A O 1
ATOM 957 N N . ALA A 1 133 ? -8.032 0.479 -8.697 1.00 98.75 133 ALA A N 1
ATOM 958 C CA . ALA A 1 133 ? -8.908 0.290 -9.839 1.00 98.75 133 ALA A CA 1
ATOM 959 C C . ALA A 1 133 ? -8.205 0.643 -11.160 1.00 98.75 133 ALA A C 1
ATOM 961 O O . ALA A 1 133 ? -7.178 1.324 -11.178 1.00 98.75 133 ALA A O 1
ATOM 962 N N . GLU A 1 134 ? -8.741 0.138 -12.269 1.00 98.69 134 GLU A N 1
ATOM 963 C CA . GLU A 1 134 ? -8.281 0.449 -13.618 1.00 98.69 134 GLU A CA 1
ATOM 964 C C . GLU A 1 134 ? -8.188 1.956 -13.854 1.00 98.69 134 GLU A C 1
ATOM 966 O O . GLU A 1 134 ? -8.981 2.746 -13.345 1.00 98.69 134 GLU A O 1
ATOM 971 N N . GLY A 1 135 ? -7.199 2.369 -14.640 1.00 98.31 135 GLY A N 1
ATOM 972 C CA . GLY A 1 135 ? -7.017 3.788 -14.900 1.00 98.31 135 GLY A CA 1
ATOM 973 C C . GLY A 1 135 ? -5.604 4.195 -15.262 1.00 98.31 135 GLY A C 1
ATOM 974 O O . GLY A 1 135 ? -4.683 3.375 -15.330 1.00 98.31 135 GLY A O 1
ATOM 975 N N . MET A 1 136 ? -5.444 5.495 -15.503 1.00 98.00 136 MET A N 1
ATOM 976 C CA . MET A 1 136 ? -4.157 6.119 -15.785 1.00 98.00 136 MET A CA 1
ATOM 977 C C . MET A 1 136 ? -3.855 7.168 -14.721 1.00 98.00 136 MET A C 1
ATOM 979 O O . MET A 1 136 ? -4.335 8.296 -14.770 1.00 98.00 136 MET A O 1
ATOM 983 N N . TYR A 1 137 ? -2.980 6.795 -13.800 1.00 98.19 137 TYR A N 1
ATOM 984 C CA . TYR A 1 137 ? -2.552 7.612 -12.681 1.00 98.19 137 TYR A CA 1
ATOM 985 C C . TYR A 1 137 ? -1.288 8.373 -13.071 1.00 98.19 137 TYR A C 1
ATOM 987 O O . TYR A 1 137 ? -0.223 7.784 -13.268 1.00 98.19 137 TYR A O 1
ATOM 995 N N . LEU A 1 138 ? -1.417 9.690 -13.222 1.00 97.00 138 LEU A N 1
ATOM 996 C CA . LEU A 1 138 ? -0.314 10.589 -13.552 1.00 97.00 138 LEU A CA 1
ATOM 997 C C . LEU A 1 138 ? 0.452 10.958 -12.279 1.00 97.00 138 LEU A C 1
ATOM 999 O O . LEU A 1 138 ? 0.197 11.992 -11.661 1.00 97.00 138 LEU A O 1
ATOM 1003 N N . GLU A 1 139 ? 1.328 10.062 -11.839 1.00 97.31 139 GLU A N 1
ATOM 1004 C CA . GLU A 1 139 ? 1.977 10.133 -10.534 1.00 97.31 139 GLU A CA 1
ATOM 1005 C C . GLU A 1 139 ? 3.391 9.547 -10.573 1.00 97.31 139 GLU A C 1
ATOM 1007 O O . GLU A 1 139 ? 3.730 8.740 -11.438 1.00 97.31 139 GLU A O 1
ATOM 1012 N N . MET A 1 140 ? 4.186 9.925 -9.575 1.00 95.94 140 MET A N 1
ATOM 1013 C CA . MET A 1 140 ? 5.364 9.183 -9.137 1.00 95.94 140 MET A CA 1
ATOM 1014 C C . MET A 1 140 ? 5.124 8.687 -7.713 1.00 95.94 140 MET A C 1
ATOM 1016 O O . MET A 1 140 ? 4.469 9.375 -6.923 1.00 95.94 140 MET A O 1
ATOM 1020 N N . LEU A 1 141 ? 5.631 7.504 -7.375 1.00 97.94 141 LEU A N 1
ATOM 1021 C CA . LEU A 1 141 ? 5.377 6.867 -6.084 1.00 97.94 141 LEU A CA 1
ATOM 1022 C C . LEU A 1 141 ? 6.672 6.449 -5.396 1.00 97.94 141 LEU A C 1
ATOM 1024 O O . LEU A 1 141 ? 7.601 5.957 -6.028 1.00 97.94 141 LEU A O 1
ATOM 1028 N N . SER A 1 142 ? 6.678 6.552 -4.070 1.00 97.38 142 SER A N 1
ATOM 1029 C CA . SER A 1 142 ? 7.661 5.892 -3.214 1.00 97.38 142 SER A CA 1
ATOM 1030 C C . SER A 1 142 ? 6.940 4.821 -2.406 1.00 97.38 142 SER A C 1
ATOM 1032 O O . SER A 1 142 ? 5.981 5.128 -1.691 1.00 97.38 142 SER A O 1
ATOM 1034 N N . LEU A 1 143 ? 7.345 3.560 -2.567 1.00 98.00 143 LEU A N 1
ATOM 1035 C CA . LEU A 1 143 ? 6.732 2.460 -1.828 1.00 98.00 143 LEU A CA 1
ATOM 1036 C C . LEU A 1 143 ? 7.328 2.389 -0.423 1.00 98.00 143 LEU A C 1
ATOM 1038 O O . LEU A 1 143 ? 8.550 2.391 -0.304 1.00 98.00 143 LEU A O 1
ATOM 1042 N N . PRO A 1 144 ? 6.501 2.309 0.631 1.00 97.19 144 PRO A N 1
ATOM 1043 C CA . PRO A 1 144 ? 6.975 2.203 2.000 1.00 97.19 144 PRO A CA 1
ATOM 1044 C C . PRO A 1 144 ? 7.077 0.743 2.455 1.00 97.19 144 PRO A C 1
ATOM 1046 O O . PRO A 1 144 ? 6.551 -0.166 1.808 1.00 97.19 144 PRO A O 1
ATOM 1049 N N . ASP A 1 145 ? 7.685 0.537 3.622 1.00 96.88 145 ASP A N 1
ATOM 1050 C CA . ASP A 1 145 ? 7.732 -0.762 4.294 1.00 96.88 145 ASP A CA 1
ATOM 1051 C C . ASP A 1 145 ? 6.344 -1.398 4.467 1.00 96.88 145 ASP A C 1
ATOM 1053 O O . ASP A 1 145 ? 5.389 -0.738 4.881 1.00 96.88 145 ASP A O 1
ATOM 1057 N N . ASN A 1 146 ? 6.274 -2.713 4.262 1.00 96.12 146 ASN A N 1
ATOM 1058 C CA . ASN A 1 146 ? 5.142 -3.585 4.595 1.00 96.12 146 ASN A CA 1
ATOM 1059 C C . ASN A 1 146 ? 3.795 -3.202 3.956 1.00 96.12 146 ASN A C 1
ATOM 1061 O O . ASN A 1 146 ? 2.746 -3.607 4.460 1.00 96.12 146 ASN A O 1
ATOM 1065 N N . VAL A 1 147 ? 3.807 -2.444 2.856 1.00 97.69 147 VAL A N 1
ATOM 1066 C CA . VAL A 1 147 ? 2.604 -2.145 2.071 1.00 97.69 147 VAL A CA 1
ATOM 1067 C C . VAL A 1 147 ? 2.670 -2.869 0.734 1.00 97.69 147 VAL A C 1
ATOM 1069 O O . VAL A 1 147 ? 3.612 -2.711 -0.046 1.00 97.69 147 VAL A O 1
ATOM 1072 N N . ALA A 1 148 ? 1.632 -3.650 0.460 1.00 98.50 148 ALA A N 1
ATOM 1073 C CA . ALA A 1 148 ? 1.406 -4.284 -0.822 1.00 98.50 148 ALA A CA 1
ATOM 1074 C C . ALA A 1 148 ? 0.433 -3.450 -1.661 1.00 98.50 148 ALA A C 1
ATOM 1076 O O . ALA A 1 148 ? -0.706 -3.215 -1.262 1.00 98.50 148 ALA A O 1
ATOM 1077 N N . VAL A 1 149 ? 0.877 -3.006 -2.830 1.00 98.81 149 VAL A N 1
ATOM 1078 C CA . VAL A 1 149 ? 0.090 -2.212 -3.771 1.00 98.81 149 VAL A CA 1
ATOM 1079 C C . VAL A 1 149 ? -0.262 -3.105 -4.958 1.00 98.81 149 VAL A C 1
ATOM 1081 O O . VAL A 1 149 ? 0.624 -3.628 -5.636 1.00 98.81 149 VAL A O 1
ATOM 1084 N N . TYR A 1 150 ? -1.560 -3.294 -5.189 1.00 98.88 150 TYR A N 1
ATOM 1085 C CA . TYR A 1 150 ? -2.113 -4.197 -6.194 1.00 98.88 150 TYR A CA 1
ATOM 1086 C C . TYR A 1 150 ? -2.989 -3.424 -7.184 1.00 98.88 150 TYR A C 1
ATOM 1088 O O . TYR A 1 150 ? -3.995 -2.841 -6.788 1.00 98.88 150 TYR A O 1
ATOM 1096 N N . GLY A 1 151 ? -2.641 -3.444 -8.468 1.00 98.75 151 GLY A N 1
ATOM 1097 C CA . GLY A 1 151 ? -3.494 -2.965 -9.564 1.00 98.75 151 GLY A CA 1
ATOM 1098 C C . GLY A 1 151 ? -4.271 -4.113 -10.199 1.00 98.75 151 GLY A C 1
ATOM 1099 O O . GLY A 1 151 ? -3.869 -5.266 -10.046 1.00 98.75 151 GLY A O 1
ATOM 1100 N N . GLY A 1 152 ? -5.363 -3.846 -10.913 1.00 98.50 152 GLY A N 1
ATOM 1101 C CA . GLY A 1 152 ? -6.128 -4.904 -11.592 1.00 98.50 152 GLY A CA 1
ATOM 1102 C C . GLY A 1 152 ? -7.581 -5.042 -11.160 1.00 98.50 152 GLY A C 1
ATOM 1103 O O . GLY A 1 152 ? -8.112 -6.151 -11.229 1.00 98.50 152 GLY A O 1
ATOM 1104 N N . PHE A 1 153 ? -8.183 -3.974 -10.641 1.00 98.75 153 PHE A N 1
ATOM 1105 C CA . PHE A 1 153 ? -9.534 -3.994 -10.087 1.00 98.75 153 PHE A CA 1
ATOM 1106 C C . PHE A 1 153 ? -10.493 -3.128 -10.919 1.00 98.75 153 PHE A C 1
ATOM 1108 O O . PHE A 1 153 ? -10.100 -2.112 -11.475 1.00 98.75 153 PHE A O 1
ATOM 1115 N N . ALA A 1 154 ? -11.761 -3.506 -10.991 1.00 98.25 154 ALA A N 1
ATOM 1116 C CA . ALA A 1 154 ? -12.850 -2.765 -11.616 1.00 98.25 154 ALA A CA 1
ATOM 1117 C C . ALA A 1 154 ? -13.417 -1.656 -10.717 1.00 98.25 154 ALA A C 1
ATOM 1119 O O . ALA A 1 154 ? -14.198 -0.833 -11.186 1.00 98.25 154 ALA A O 1
ATOM 1120 N N . GLY A 1 155 ? -13.119 -1.685 -9.413 1.00 97.31 155 GLY A N 1
ATOM 1121 C CA . GLY A 1 155 ? -13.690 -0.746 -8.445 1.00 97.31 155 GLY A CA 1
ATOM 1122 C C . GLY A 1 155 ? -14.994 -1.235 -7.806 1.00 97.31 155 GLY A C 1
ATOM 1123 O O . GLY A 1 155 ? -15.828 -0.441 -7.372 1.00 97.31 155 GLY A O 1
ATOM 1124 N N . ASN A 1 156 ? -15.232 -2.548 -7.776 1.00 96.25 156 ASN A N 1
ATOM 1125 C CA . ASN A 1 156 ? -16.450 -3.127 -7.194 1.00 96.25 156 ASN A CA 1
ATOM 1126 C C . ASN A 1 156 ? -16.245 -4.501 -6.533 1.00 96.25 156 ASN A C 1
ATOM 1128 O O . ASN A 1 156 ? -17.207 -5.142 -6.101 1.00 96.25 156 ASN A O 1
ATOM 1132 N N . GLU A 1 157 ? -14.999 -4.947 -6.421 1.00 96.88 157 GLU A N 1
ATOM 1133 C CA . GLU A 1 157 ? -14.629 -6.237 -5.870 1.00 96.88 157 GLU A CA 1
ATOM 1134 C C . GLU A 1 157 ? -14.852 -6.300 -4.367 1.00 96.88 157 GLU A C 1
ATOM 1136 O O . GLU A 1 157 ? -14.479 -5.398 -3.618 1.00 96.88 157 GLU A O 1
ATOM 1141 N N . SER A 1 158 ? -15.381 -7.433 -3.913 1.00 91.19 158 SER A N 1
ATOM 1142 C CA . SER A 1 158 ? -15.476 -7.760 -2.490 1.00 91.19 158 SER A CA 1
ATOM 1143 C C . SER A 1 158 ? -14.327 -8.641 -1.997 1.00 91.19 158 SER A C 1
ATOM 1145 O O . SER A 1 158 ? -14.188 -8.844 -0.793 1.00 91.19 158 SER A O 1
ATOM 1147 N N . THR A 1 159 ? -13.524 -9.207 -2.907 1.00 94.06 159 THR A N 1
ATOM 1148 C CA . THR A 1 159 ? -12.435 -10.139 -2.576 1.00 94.06 159 THR A CA 1
ATOM 1149 C C . THR A 1 159 ? -11.287 -10.037 -3.573 1.00 94.06 159 THR A C 1
ATOM 1151 O O . THR A 1 159 ? -11.508 -9.757 -4.749 1.00 94.06 159 THR A O 1
ATOM 1154 N N . PHE A 1 160 ? -10.074 -10.376 -3.130 1.00 96.00 160 PHE A N 1
ATOM 1155 C CA . PHE A 1 160 ? -8.870 -10.323 -3.964 1.00 96.00 160 PHE A CA 1
ATOM 1156 C C . PHE A 1 160 ? -8.950 -11.237 -5.196 1.00 96.00 160 PHE A C 1
ATOM 1158 O O . PHE A 1 160 ? -8.406 -10.922 -6.246 1.00 96.00 160 PHE A O 1
ATOM 1165 N N . ALA A 1 161 ? -9.655 -12.369 -5.094 1.00 97.25 161 ALA A N 1
ATOM 1166 C CA . ALA A 1 161 ? -9.768 -13.349 -6.177 1.00 97.25 161 ALA A CA 1
ATOM 1167 C C . ALA A 1 161 ? -10.557 -12.849 -7.402 1.00 97.25 161 ALA A C 1
ATOM 1169 O O . ALA A 1 161 ? -10.532 -13.507 -8.438 1.00 97.25 161 ALA A O 1
ATOM 1170 N N . MET A 1 162 ? -11.272 -11.725 -7.283 1.00 97.88 162 MET A N 1
ATOM 1171 C CA . MET A 1 162 ? -11.986 -11.092 -8.398 1.00 97.88 162 MET A CA 1
ATOM 1172 C C . MET A 1 162 ? -11.073 -10.228 -9.282 1.00 97.88 162 MET A C 1
ATOM 1174 O O . MET A 1 162 ? -11.498 -9.825 -10.357 1.00 97.88 162 MET A O 1
ATOM 1178 N N . ARG A 1 163 ? -9.834 -9.970 -8.841 1.00 98.12 163 ARG A N 1
ATOM 1179 C CA . ARG A 1 163 ? -8.822 -9.194 -9.565 1.00 98.12 163 ARG A CA 1
ATOM 1180 C C . ARG A 1 163 ? -8.534 -9.807 -10.940 1.00 98.12 163 ARG A C 1
ATOM 1182 O O . ARG A 1 163 ? -8.212 -10.993 -11.035 1.00 98.12 163 ARG A O 1
ATOM 1189 N N . ASP A 1 164 ? -8.566 -8.981 -11.982 1.00 98.31 164 ASP A N 1
ATOM 1190 C CA . ASP A 1 164 ? -8.282 -9.371 -13.367 1.00 98.31 164 ASP A CA 1
ATOM 1191 C C . ASP A 1 164 ? -7.383 -8.325 -14.041 1.00 98.31 164 ASP A C 1
ATOM 1193 O O . ASP A 1 164 ? -7.820 -7.257 -14.462 1.00 98.31 164 ASP A O 1
ATOM 1197 N N . LEU A 1 165 ? -6.096 -8.660 -14.171 1.00 98.31 165 LEU A N 1
ATOM 1198 C CA . LEU A 1 165 ? -5.077 -7.762 -14.726 1.00 98.31 165 LEU A CA 1
ATOM 1199 C C . LEU A 1 165 ? -5.294 -7.428 -16.205 1.00 98.31 165 LEU A C 1
ATOM 1201 O O . LEU A 1 165 ? -4.807 -6.404 -16.680 1.00 98.31 165 LEU A O 1
ATOM 1205 N N . ALA A 1 166 ? -5.940 -8.326 -16.951 1.00 97.56 166 ALA A N 1
ATOM 1206 C CA . ALA A 1 166 ? -6.144 -8.152 -18.382 1.00 97.56 166 ALA A CA 1
ATOM 1207 C C . ALA A 1 166 ? -7.387 -7.304 -18.658 1.00 97.56 166 ALA A C 1
ATOM 1209 O O . ALA A 1 166 ? -7.376 -6.502 -19.592 1.00 97.56 166 ALA A O 1
ATOM 1210 N N . ALA A 1 167 ? -8.440 -7.491 -17.860 1.00 98.25 167 ALA A N 1
ATOM 1211 C CA . ALA A 1 167 ? -9.663 -6.708 -17.965 1.00 98.25 167 ALA A CA 1
ATOM 1212 C C . ALA A 1 167 ? -9.504 -5.294 -17.390 1.00 98.25 167 ALA A C 1
ATOM 1214 O O . ALA A 1 167 ? -10.073 -4.369 -17.961 1.00 98.25 167 ALA A O 1
ATOM 1215 N N . HIS A 1 168 ? -8.708 -5.136 -16.324 1.00 98.62 168 HIS A N 1
ATOM 1216 C CA . HIS A 1 168 ? -8.640 -3.908 -15.526 1.00 98.62 168 HIS A CA 1
ATOM 1217 C C . HIS A 1 168 ? -7.217 -3.336 -15.424 1.00 98.62 168 HIS A C 1
ATOM 1219 O O . HIS A 1 168 ? -6.611 -3.330 -14.351 1.00 98.62 168 HIS A O 1
ATOM 1225 N N . PRO A 1 169 ? -6.622 -2.876 -16.537 1.00 98.56 169 PRO A N 1
ATOM 1226 C CA . PRO A 1 169 ? -5.245 -2.404 -16.543 1.00 98.56 169 PRO A CA 1
ATOM 1227 C C . PRO A 1 169 ? -5.072 -1.124 -15.718 1.00 98.56 169 PRO A C 1
ATOM 1229 O O . PRO A 1 169 ? -5.843 -0.171 -15.840 1.00 98.56 169 PRO A O 1
ATOM 1232 N N . VAL A 1 170 ? -3.985 -1.069 -14.946 1.00 98.88 170 VAL A N 1
ATOM 1233 C CA . VAL A 1 170 ? -3.574 0.133 -14.211 1.00 98.88 170 VAL A CA 1
ATOM 1234 C C . VAL A 1 170 ? -2.255 0.646 -14.762 1.00 98.88 170 VAL A C 1
ATOM 1236 O O . VAL A 1 170 ? -1.277 -0.099 -14.857 1.00 98.88 170 VAL A O 1
ATOM 1239 N N . ILE A 1 171 ? -2.222 1.923 -15.130 1.00 98.81 171 ILE A N 1
ATOM 1240 C CA . ILE A 1 171 ? -1.045 2.595 -15.678 1.00 98.81 171 ILE A CA 1
ATOM 1241 C C . ILE A 1 171 ? -0.602 3.674 -14.694 1.00 98.81 171 ILE A C 1
ATOM 1243 O O . ILE A 1 171 ? -1.369 4.585 -14.396 1.00 98.81 171 ILE A O 1
ATOM 1247 N N . ILE A 1 172 ? 0.645 3.599 -14.236 1.00 98.81 172 ILE A N 1
ATOM 1248 C CA . ILE A 1 172 ? 1.324 4.673 -13.512 1.00 98.81 172 ILE A CA 1
ATOM 1249 C C . ILE A 1 172 ? 2.212 5.386 -14.526 1.00 98.81 172 ILE A C 1
ATOM 1251 O O . ILE A 1 172 ? 3.146 4.797 -15.077 1.00 98.81 172 ILE A O 1
ATOM 1255 N N . ASN A 1 173 ? 1.865 6.633 -14.824 1.00 98.56 173 ASN A N 1
ATOM 1256 C CA . ASN A 1 173 ? 2.512 7.434 -15.848 1.00 98.56 173 ASN A CA 1
ATOM 1257 C C . ASN A 1 173 ? 3.269 8.599 -15.202 1.00 98.56 173 ASN A C 1
ATOM 1259 O O . ASN A 1 173 ? 2.656 9.540 -14.708 1.00 98.56 173 ASN A O 1
ATOM 1263 N N . GLY A 1 174 ? 4.598 8.555 -15.254 1.00 97.88 174 GLY A N 1
ATOM 1264 C CA . GLY A 1 174 ? 5.464 9.594 -14.704 1.00 97.88 174 GLY A CA 1
ATOM 1265 C C . GLY A 1 174 ? 5.676 10.800 -15.618 1.00 97.88 174 GLY A C 1
ATOM 1266 O O . GLY A 1 174 ? 6.311 11.750 -15.186 1.00 97.88 174 GLY A O 1
ATOM 1267 N N . SER A 1 175 ? 5.151 10.817 -16.849 1.00 97.31 175 SE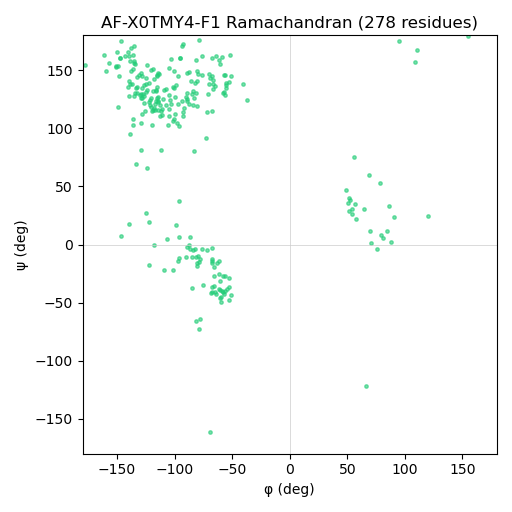R A N 1
ATOM 1268 C CA . SER A 1 175 ? 5.540 11.795 -17.889 1.00 97.31 175 SER A CA 1
ATOM 1269 C C . SER A 1 175 ? 5.276 13.268 -17.573 1.00 97.31 175 SER A C 1
ATOM 1271 O O . SER A 1 175 ? 5.795 14.130 -18.279 1.00 97.31 175 SER A O 1
ATOM 1273 N N . GLN A 1 176 ? 4.470 13.567 -16.555 1.00 94.81 176 GLN A N 1
ATOM 1274 C CA . GLN A 1 176 ? 4.152 14.927 -16.101 1.00 94.81 176 GLN A CA 1
ATOM 1275 C C . GLN A 1 176 ? 4.111 15.020 -14.562 1.00 94.81 176 GLN A C 1
ATOM 1277 O O . GLN A 1 176 ? 3.486 15.928 -14.010 1.00 94.81 176 GLN A O 1
ATOM 1282 N N . ALA A 1 177 ? 4.695 14.044 -13.864 1.00 88.44 177 ALA A N 1
ATOM 1283 C CA . ALA A 1 177 ? 4.560 13.906 -12.418 1.00 88.44 177 ALA A CA 1
ATOM 1284 C C . ALA A 1 177 ? 5.474 14.848 -11.605 1.00 88.44 177 ALA A C 1
ATOM 1286 O O . ALA A 1 177 ? 5.252 14.983 -10.402 1.00 88.44 177 ALA A O 1
ATOM 1287 N N . ASP A 1 178 ? 6.431 15.533 -12.243 1.00 86.12 178 ASP A N 1
ATOM 1288 C CA . ASP A 1 178 ? 7.308 16.536 -11.622 1.00 86.12 178 ASP A CA 1
ATOM 1289 C C . ASP A 1 178 ? 7.004 17.951 -12.150 1.00 86.12 178 ASP A C 1
ATOM 1291 O O . ASP A 1 178 ? 7.613 18.440 -13.100 1.00 86.12 178 ASP A O 1
ATOM 1295 N N . ASP A 1 179 ? 5.968 18.582 -11.590 1.00 85.62 179 ASP A N 1
ATOM 1296 C CA . ASP A 1 179 ? 5.509 19.941 -11.944 1.00 85.62 179 ASP A CA 1
ATOM 1297 C C . ASP A 1 179 ? 5.291 20.153 -13.463 1.00 85.62 179 ASP A C 1
ATOM 1299 O O . ASP A 1 179 ? 5.633 21.183 -14.048 1.00 85.62 179 ASP A O 1
ATOM 1303 N N . GLY A 1 180 ? 4.724 19.136 -14.130 1.00 87.12 180 GLY A N 1
ATOM 1304 C CA . GLY A 1 180 ? 4.496 19.122 -15.582 1.00 87.12 180 GLY A CA 1
ATOM 1305 C C . GLY A 1 180 ? 5.668 18.581 -16.412 1.00 87.12 180 GLY A C 1
ATOM 1306 O O . GLY A 1 180 ? 5.576 18.522 -17.639 1.00 87.12 180 GLY A O 1
ATOM 1307 N N . SER A 1 181 ? 6.748 18.147 -15.765 1.00 92.31 181 SER A N 1
ATOM 1308 C CA . SER A 1 181 ? 7.864 17.425 -16.381 1.00 92.31 181 SER A CA 1
ATOM 1309 C C . SER A 1 181 ? 7.789 15.927 -16.064 1.00 92.31 181 SER A C 1
ATOM 1311 O O . SER A 1 181 ? 7.096 15.525 -15.121 1.00 92.31 181 SER A O 1
ATOM 1313 N N . PRO A 1 182 ? 8.462 15.074 -16.852 1.00 95.38 182 PRO A N 1
ATOM 1314 C CA . PRO A 1 182 ? 8.655 13.681 -16.484 1.00 95.38 182 PRO A CA 1
ATOM 1315 C C . PRO A 1 182 ? 9.317 13.550 -15.109 1.00 95.38 182 PRO A C 1
ATOM 1317 O O . PRO A 1 182 ? 10.266 14.269 -14.824 1.00 95.38 182 PRO A O 1
ATOM 1320 N N . ALA A 1 183 ? 8.842 12.623 -14.282 1.00 95.12 183 ALA A N 1
ATOM 1321 C CA . ALA A 1 183 ? 9.547 12.246 -13.064 1.00 95.12 183 ALA A CA 1
ATOM 1322 C C . ALA A 1 183 ? 10.841 11.499 -13.406 1.00 95.12 183 ALA A C 1
ATOM 1324 O O . ALA A 1 183 ? 10.845 10.661 -14.315 1.00 95.12 183 ALA A O 1
ATOM 1325 N N . ASP A 1 184 ? 11.895 11.737 -12.621 1.00 94.25 184 ASP A N 1
ATOM 1326 C CA . ASP A 1 184 ? 13.148 10.980 -12.720 1.00 94.25 184 ASP A CA 1
ATOM 1327 C C . ASP A 1 184 ? 12.906 9.478 -12.533 1.00 94.25 184 ASP A C 1
ATOM 1329 O O . ASP A 1 184 ? 13.422 8.653 -13.285 1.00 94.25 184 ASP A O 1
ATOM 1333 N N . HIS A 1 185 ? 12.058 9.126 -11.565 1.00 96.75 185 HIS A N 1
ATOM 1334 C CA . HIS A 1 185 ? 11.623 7.758 -11.308 1.00 96.75 185 HIS A CA 1
ATOM 1335 C C . HIS A 1 185 ? 10.103 7.722 -11.214 1.00 96.75 185 HIS A C 1
ATOM 1337 O O . HIS A 1 185 ? 9.510 8.450 -10.416 1.00 96.75 185 HIS A O 1
ATOM 1343 N N . VAL A 1 186 ? 9.453 6.832 -11.964 1.00 98.50 186 VAL A N 1
ATOM 1344 C CA . VAL A 1 186 ? 8.013 6.603 -11.765 1.00 98.50 186 VAL A CA 1
ATOM 1345 C C . VAL A 1 186 ? 7.772 5.929 -10.411 1.00 98.50 186 VAL A C 1
ATOM 1347 O O . VAL A 1 186 ? 6.848 6.302 -9.691 1.00 98.50 186 VAL A O 1
ATOM 1350 N N . ILE A 1 187 ? 8.616 4.959 -10.045 1.00 98.62 187 ILE A N 1
ATOM 1351 C CA . ILE A 1 187 ? 8.558 4.244 -8.766 1.00 98.62 187 ILE A CA 1
ATOM 1352 C C . ILE A 1 187 ? 9.923 4.256 -8.077 1.00 98.62 187 ILE A C 1
ATOM 1354 O O . ILE A 1 187 ? 10.937 3.910 -8.680 1.00 98.62 187 ILE A O 1
ATOM 1358 N N . VAL A 1 188 ? 9.930 4.549 -6.779 1.00 98.38 188 VAL A N 1
ATOM 1359 C CA . VAL A 1 188 ? 11.106 4.457 -5.909 1.00 98.38 188 VAL A CA 1
ATOM 1360 C C . VAL A 1 188 ? 10.882 3.407 -4.823 1.00 98.38 188 VAL A C 1
ATOM 1362 O O . VAL A 1 188 ? 9.862 3.407 -4.132 1.00 98.38 188 VAL A O 1
ATOM 1365 N N . MET A 1 189 ? 11.869 2.530 -4.646 1.00 98.06 189 MET A N 1
ATOM 1366 C CA . MET A 1 189 ? 11.981 1.594 -3.528 1.00 98.06 189 MET A CA 1
ATOM 1367 C C . MET A 1 189 ? 13.383 1.738 -2.927 1.00 98.06 189 MET A C 1
ATOM 1369 O O . MET A 1 189 ? 14.362 1.287 -3.516 1.00 98.06 189 MET A O 1
ATOM 1373 N N . ASN A 1 190 ? 13.501 2.383 -1.769 1.00 97.06 190 ASN A N 1
ATOM 1374 C CA . ASN A 1 190 ? 14.799 2.704 -1.171 1.00 97.06 190 ASN A CA 1
ATOM 1375 C C . ASN A 1 190 ? 14.859 2.232 0.282 1.00 97.06 190 ASN A C 1
ATOM 1377 O O . ASN A 1 190 ? 14.149 2.773 1.129 1.00 97.06 190 ASN A O 1
ATOM 1381 N N . ALA A 1 191 ? 15.702 1.232 0.545 1.00 97.31 191 ALA A N 1
ATOM 1382 C CA . ALA A 1 191 ? 15.893 0.620 1.856 1.00 97.31 191 ALA A CA 1
ATOM 1383 C C . ALA A 1 191 ? 14.587 0.125 2.507 1.00 97.31 191 ALA A C 1
ATOM 1385 O O . ALA A 1 191 ? 14.456 0.131 3.732 1.00 97.31 191 ALA A O 1
ATOM 1386 N N . VAL A 1 192 ? 13.615 -0.290 1.686 1.00 96.88 192 VAL A N 1
ATOM 1387 C CA . VAL A 1 192 ? 12.314 -0.778 2.155 1.00 96.88 192 VAL A CA 1
ATOM 1388 C C . VAL A 1 192 ? 12.272 -2.292 2.269 1.00 96.88 192 VAL A C 1
ATOM 1390 O O . VAL A 1 192 ? 13.088 -3.018 1.694 1.00 96.88 192 VAL A O 1
ATOM 1393 N N . THR A 1 193 ? 11.316 -2.774 3.050 1.00 97.44 193 THR A N 1
ATOM 1394 C CA . THR A 1 193 ? 11.151 -4.173 3.422 1.00 97.44 193 THR A CA 1
ATOM 1395 C C . THR A 1 193 ? 9.685 -4.575 3.338 1.00 97.44 193 THR A C 1
ATOM 1397 O O . THR A 1 193 ? 8.795 -3.845 3.766 1.00 97.44 193 THR A O 1
ATOM 1400 N N . GLY A 1 194 ? 9.412 -5.765 2.806 1.00 96.56 194 GLY A N 1
ATOM 1401 C CA . GLY A 1 194 ? 8.058 -6.322 2.763 1.00 96.56 194 GLY A CA 1
ATOM 1402 C C . GLY A 1 194 ? 7.102 -5.602 1.810 1.00 96.56 194 GLY A C 1
ATOM 1403 O O . GLY A 1 194 ? 5.898 -5.838 1.886 1.00 96.56 194 GLY A O 1
ATOM 1404 N N . SER A 1 195 ? 7.601 -4.723 0.939 1.00 97.62 195 SER A N 1
ATOM 1405 C CA . SER A 1 195 ? 6.780 -4.009 -0.035 1.00 97.62 195 SER A CA 1
ATOM 1406 C C . SER A 1 195 ? 6.492 -4.892 -1.246 1.00 97.62 195 SER A C 1
ATOM 1408 O O . SER A 1 195 ? 7.368 -5.609 -1.741 1.00 97.62 195 SER A O 1
ATOM 1410 N N . ILE A 1 196 ? 5.268 -4.813 -1.762 1.00 98.62 196 ILE A N 1
ATOM 1411 C CA . ILE A 1 196 ? 4.865 -5.530 -2.977 1.00 98.62 196 ILE A CA 1
ATOM 1412 C C . ILE A 1 196 ? 4.312 -4.523 -3.978 1.00 98.62 196 ILE A C 1
ATOM 1414 O O . ILE A 1 196 ? 3.446 -3.724 -3.633 1.00 98.62 196 ILE A O 1
ATOM 1418 N N . LEU A 1 197 ? 4.787 -4.588 -5.217 1.00 98.81 197 LEU A N 1
ATOM 1419 C CA . LEU A 1 197 ? 4.212 -3.890 -6.361 1.00 98.81 197 LEU A CA 1
ATOM 1420 C C . LEU A 1 197 ? 3.727 -4.922 -7.366 1.00 98.81 197 LEU A C 1
ATOM 1422 O O . LEU A 1 197 ? 4.535 -5.680 -7.904 1.00 98.81 197 LEU A O 1
ATOM 1426 N N . ASP A 1 198 ? 2.424 -4.972 -7.620 1.00 98.88 198 ASP A N 1
ATOM 1427 C CA . ASP A 1 198 ? 1.858 -6.017 -8.463 1.00 98.88 198 ASP A CA 1
ATOM 1428 C C . ASP A 1 198 ? 0.774 -5.493 -9.416 1.00 98.88 198 ASP A C 1
ATOM 1430 O O . ASP A 1 198 ? -0.205 -4.887 -8.987 1.00 98.88 198 ASP A O 1
ATOM 1434 N N . GLY A 1 199 ? 0.921 -5.785 -10.713 1.00 98.75 199 GLY A N 1
ATOM 1435 C CA . GLY A 1 199 ? -0.136 -5.598 -11.713 1.00 98.75 199 GLY A CA 1
ATOM 1436 C C . GLY A 1 199 ? -0.218 -4.204 -12.330 1.00 98.75 199 GLY A C 1
ATOM 1437 O O . GLY A 1 199 ? -1.314 -3.753 -12.656 1.00 98.75 199 GLY A O 1
ATOM 1438 N N . PHE A 1 200 ? 0.919 -3.524 -12.498 1.00 98.88 200 PHE A N 1
ATOM 1439 C CA . PHE A 1 200 ? 0.978 -2.169 -13.054 1.00 98.88 200 PHE A CA 1
ATOM 1440 C C . PHE A 1 200 ? 1.722 -2.107 -14.385 1.00 98.88 200 PHE A C 1
ATOM 1442 O O . PHE A 1 200 ? 2.726 -2.788 -14.597 1.00 98.88 200 PHE A O 1
ATOM 1449 N N . THR A 1 201 ? 1.276 -1.216 -15.266 1.00 98.88 201 THR A N 1
ATOM 1450 C CA . THR A 1 201 ? 2.125 -0.669 -16.326 1.00 98.88 201 THR A CA 1
ATOM 1451 C C . THR A 1 201 ? 2.805 0.592 -15.808 1.00 98.88 201 THR A C 1
ATOM 1453 O O . THR A 1 201 ? 2.130 1.485 -15.313 1.00 98.88 201 THR A O 1
ATOM 1456 N N . ILE A 1 202 ? 4.128 0.670 -15.912 1.00 98.88 202 ILE A N 1
ATOM 1457 C CA . ILE A 1 202 ? 4.959 1.751 -15.369 1.00 98.88 202 ILE A CA 1
ATOM 1458 C C . ILE A 1 202 ? 5.674 2.410 -16.542 1.00 98.88 202 ILE A C 1
ATOM 1460 O O . ILE A 1 202 ? 6.451 1.742 -17.234 1.00 98.88 202 ILE A O 1
ATOM 1464 N N . THR A 1 203 ? 5.374 3.685 -16.794 1.00 98.81 203 THR A N 1
ATOM 1465 C CA . THR A 1 203 ? 5.768 4.368 -18.035 1.00 98.81 203 THR A CA 1
ATOM 1466 C C . THR A 1 203 ? 6.049 5.852 -17.857 1.00 98.81 203 THR A C 1
ATOM 1468 O O . THR A 1 203 ? 5.536 6.491 -16.942 1.00 98.81 203 THR A O 1
ATOM 1471 N N . GLY A 1 204 ? 6.786 6.428 -18.810 1.00 97.88 204 GLY A N 1
ATOM 1472 C CA . GLY A 1 204 ? 6.925 7.875 -18.950 1.00 97.88 204 GLY A CA 1
ATOM 1473 C C . GLY A 1 204 ? 7.910 8.519 -17.979 1.00 97.88 204 GLY A C 1
ATOM 1474 O O . GLY A 1 204 ? 7.967 9.743 -17.939 1.00 97.88 204 GLY A O 1
ATOM 1475 N N . GLY A 1 205 ? 8.674 7.736 -17.217 1.00 98.06 205 GLY A N 1
ATOM 1476 C CA . GLY A 1 205 ? 9.773 8.269 -16.421 1.00 98.06 205 GLY A CA 1
ATOM 1477 C C . GLY A 1 205 ? 10.996 8.599 -17.275 1.00 98.06 205 GLY A C 1
ATOM 1478 O O . GLY A 1 205 ? 11.279 7.923 -18.273 1.00 98.06 205 GLY A O 1
ATOM 1479 N N . LEU A 1 206 ? 11.716 9.645 -16.882 1.00 97.38 206 LEU A N 1
ATOM 1480 C CA . LEU A 1 206 ? 12.938 10.111 -17.525 1.00 97.38 206 LEU A CA 1
ATOM 1481 C C . LEU A 1 206 ? 13.945 10.505 -16.445 1.00 97.38 206 LEU A C 1
ATOM 1483 O O . LEU A 1 206 ? 13.934 11.641 -15.998 1.00 97.38 206 LEU A O 1
ATOM 1487 N N . ALA A 1 207 ? 14.835 9.583 -16.080 1.00 95.81 207 ALA A N 1
ATOM 1488 C CA . ALA A 1 207 ? 15.938 9.863 -15.164 1.00 95.81 207 ALA A CA 1
ATOM 1489 C C . ALA A 1 207 ? 16.995 10.723 -15.882 1.00 95.81 207 ALA A C 1
ATOM 1491 O O . ALA A 1 207 ? 17.861 10.205 -16.610 1.00 95.81 207 ALA A O 1
ATOM 1492 N N . ASP A 1 208 ? 16.876 12.044 -15.760 1.00 91.81 208 ASP A N 1
ATOM 1493 C CA . ASP A 1 208 ? 17.795 13.026 -16.345 1.00 91.81 208 ASP A CA 1
ATOM 1494 C C . ASP A 1 208 ? 18.514 13.905 -15.314 1.00 91.81 208 ASP A C 1
ATOM 1496 O O . ASP A 1 208 ? 19.399 14.688 -15.683 1.00 91.81 208 ASP A O 1
ATOM 1500 N N . GLY A 1 209 ? 18.221 13.683 -14.031 1.00 87.75 209 GLY A N 1
ATOM 1501 C CA . GLY A 1 209 ? 18.907 14.283 -12.902 1.00 87.75 209 GLY A CA 1
ATOM 1502 C C . GLY A 1 209 ? 20.353 13.810 -12.684 1.00 87.75 209 GLY A C 1
ATOM 1503 O O . GLY A 1 209 ? 21.054 13.286 -13.558 1.00 87.75 209 GLY A O 1
ATOM 1504 N N . ILE A 1 210 ? 20.849 14.047 -11.467 1.00 86.19 210 ILE A N 1
ATOM 1505 C CA . ILE A 1 210 ? 22.226 13.749 -11.051 1.00 86.19 210 ILE A CA 1
ATOM 1506 C C . ILE A 1 210 ? 22.252 12.742 -9.901 1.00 86.19 210 ILE A C 1
ATOM 1508 O O . ILE A 1 210 ? 21.372 12.717 -9.052 1.00 86.19 210 ILE A O 1
ATOM 1512 N N . GLY A 1 211 ? 23.319 11.945 -9.810 1.00 87.25 211 GLY A N 1
ATOM 1513 C CA . GLY A 1 211 ? 23.463 10.983 -8.714 1.00 87.25 211 GLY A CA 1
ATOM 1514 C C . GLY A 1 211 ? 22.409 9.877 -8.791 1.00 87.25 211 GLY A C 1
ATOM 1515 O O . GLY A 1 211 ? 22.367 9.165 -9.791 1.00 87.25 211 GLY A O 1
ATOM 1516 N N . ALA A 1 212 ? 21.599 9.728 -7.737 1.00 85.56 212 ALA A N 1
ATOM 1517 C CA . ALA A 1 212 ? 20.520 8.735 -7.681 1.00 85.56 212 ALA A CA 1
ATOM 1518 C C . ALA A 1 212 ? 19.481 8.963 -8.791 1.00 85.56 212 ALA A C 1
ATOM 1520 O O . ALA A 1 212 ? 19.094 8.017 -9.472 1.00 85.56 212 ALA A O 1
ATOM 1521 N N . ASP A 1 213 ? 19.176 10.231 -9.065 1.00 88.62 213 ASP A N 1
ATOM 1522 C CA . ASP A 1 213 ? 18.165 10.658 -10.037 1.00 88.62 213 ASP A CA 1
ATOM 1523 C C . ASP A 1 213 ? 18.605 10.423 -11.495 1.00 88.62 213 ASP A C 1
ATOM 1525 O O . ASP A 1 213 ? 17.849 10.629 -12.436 1.00 88.62 213 ASP A O 1
ATOM 1529 N N . ALA A 1 214 ? 19.845 9.972 -11.716 1.00 92.56 214 ALA A N 1
ATOM 1530 C CA . ALA A 1 214 ? 20.363 9.702 -13.050 1.00 92.56 214 ALA A CA 1
ATOM 1531 C C . ALA A 1 214 ? 20.005 8.303 -13.576 1.00 92.56 214 ALA A C 1
ATOM 1533 O O . ALA A 1 214 ? 20.283 8.030 -14.735 1.00 92.56 214 ALA A O 1
ATOM 1534 N N . SER A 1 215 ? 19.477 7.379 -12.767 1.00 94.75 215 SER A N 1
ATOM 1535 C CA . SER A 1 215 ? 19.256 5.976 -13.171 1.00 94.75 215 SER A CA 1
ATOM 1536 C C . SER A 1 215 ? 17.876 5.471 -12.765 1.00 94.75 215 SER A C 1
ATOM 1538 O O . SER A 1 215 ? 17.326 5.960 -11.799 1.00 94.75 215 SER A O 1
ATOM 1540 N N . GLY A 1 216 ? 17.309 4.468 -13.439 1.00 95.94 216 GLY A N 1
ATOM 1541 C CA . GLY A 1 216 ? 16.007 3.922 -13.019 1.00 95.94 216 GLY A CA 1
ATOM 1542 C C . GLY A 1 216 ? 14.814 4.780 -13.438 1.00 95.94 216 GLY A C 1
ATOM 1543 O O . GLY A 1 216 ? 13.994 5.125 -12.595 1.00 95.94 216 GLY A O 1
ATOM 1544 N N . GLY A 1 217 ? 14.705 5.113 -14.729 1.00 96.81 217 GLY A N 1
ATOM 1545 C CA . GLY A 1 217 ? 13.608 5.941 -15.253 1.00 96.81 217 GLY A CA 1
ATOM 1546 C C . GLY A 1 217 ? 12.223 5.413 -14.863 1.00 96.81 217 GLY A C 1
ATOM 1547 O O . GLY A 1 217 ? 11.373 6.143 -14.364 1.00 96.81 217 GLY A O 1
ATOM 1548 N N . GLY A 1 218 ? 11.993 4.112 -15.049 1.00 98.44 218 GLY A N 1
ATOM 1549 C CA . GLY A 1 218 ? 10.756 3.461 -14.622 1.00 98.44 218 GLY A CA 1
ATOM 1550 C C . GLY A 1 218 ? 10.744 3.194 -13.122 1.00 98.44 218 GLY A C 1
ATOM 1551 O O . GLY A 1 218 ? 9.907 3.721 -12.393 1.00 98.44 218 GLY A O 1
ATOM 1552 N N . ILE A 1 219 ? 11.663 2.349 -12.662 1.00 98.50 219 ILE A N 1
ATOM 1553 C CA . ILE A 1 219 ? 11.760 1.940 -11.263 1.00 98.50 219 ILE A CA 1
ATOM 1554 C C . ILE A 1 219 ? 13.209 2.043 -10.788 1.00 98.50 219 ILE A C 1
ATOM 1556 O O . ILE A 1 219 ? 14.119 1.477 -11.404 1.00 98.50 219 ILE A O 1
ATOM 1560 N N . TYR A 1 220 ? 13.394 2.693 -9.644 1.00 98.12 220 TYR A N 1
ATOM 1561 C CA . TYR A 1 220 ? 14.663 2.795 -8.937 1.00 98.12 220 TYR A CA 1
ATOM 1562 C C . TYR A 1 220 ? 14.620 2.007 -7.621 1.00 98.12 220 TYR A C 1
ATOM 1564 O O . TYR A 1 220 ? 13.843 2.331 -6.718 1.00 98.12 220 TYR A O 1
ATOM 1572 N N . CYS A 1 221 ? 15.457 0.972 -7.509 1.00 97.88 221 CYS A N 1
ATOM 1573 C CA . CYS A 1 221 ? 15.571 0.117 -6.329 1.00 97.88 221 CYS A CA 1
ATOM 1574 C C . CYS A 1 221 ? 16.986 0.145 -5.745 1.00 97.88 221 CYS A C 1
ATOM 1576 O O . CYS A 1 221 ? 17.954 -0.174 -6.444 1.00 97.88 221 CYS A O 1
ATOM 1578 N N . VAL A 1 222 ? 17.098 0.457 -4.453 1.00 97.69 222 VAL A N 1
ATOM 1579 C CA . VAL A 1 222 ? 18.372 0.451 -3.719 1.00 97.69 222 VAL A CA 1
ATOM 1580 C C . VAL A 1 222 ? 18.201 -0.123 -2.317 1.00 97.69 222 VAL A C 1
ATOM 1582 O O . VAL A 1 222 ? 17.202 0.156 -1.653 1.00 97.69 222 VAL A O 1
ATOM 1585 N N . ASP A 1 223 ? 19.189 -0.902 -1.867 1.00 97.44 223 ASP A N 1
ATOM 1586 C CA . ASP A 1 223 ? 19.278 -1.467 -0.512 1.00 97.44 223 ASP A CA 1
ATOM 1587 C C . ASP A 1 223 ? 18.061 -2.325 -0.112 1.00 97.44 223 ASP A C 1
ATOM 1589 O O . ASP A 1 223 ? 17.633 -2.340 1.045 1.00 97.44 223 ASP A O 1
ATOM 1593 N N . LEU A 1 224 ? 17.473 -3.043 -1.075 1.00 97.81 224 LEU A N 1
ATOM 1594 C CA . LEU A 1 224 ? 16.300 -3.878 -0.832 1.00 97.81 224 LEU A CA 1
ATOM 1595 C C . LEU A 1 224 ? 16.676 -5.270 -0.335 1.00 97.81 224 LEU A C 1
ATOM 1597 O O . LEU A 1 224 ? 17.586 -5.923 -0.839 1.00 97.81 224 LEU A O 1
ATOM 1601 N N . ASN A 1 225 ? 15.897 -5.774 0.617 1.00 95.56 225 ASN A N 1
ATOM 1602 C CA . ASN A 1 225 ? 16.034 -7.147 1.086 1.00 95.56 225 ASN A CA 1
ATOM 1603 C C . ASN A 1 225 ? 15.097 -8.118 0.316 1.00 95.56 225 ASN A C 1
ATOM 1605 O O . ASN A 1 225 ? 14.195 -7.672 -0.409 1.00 95.56 225 ASN A O 1
ATOM 1609 N N . PRO A 1 226 ? 15.231 -9.441 0.539 1.00 97.19 226 PRO A N 1
ATOM 1610 C CA . PRO A 1 226 ? 14.415 -10.452 -0.137 1.00 97.19 226 PRO A CA 1
ATOM 1611 C C . PRO A 1 226 ? 12.928 -10.502 0.200 1.00 97.19 226 PRO A C 1
ATOM 1613 O O . PRO A 1 226 ? 12.219 -11.321 -0.384 1.00 97.19 226 PRO A O 1
ATOM 1616 N N . SER A 1 227 ? 12.424 -9.687 1.133 1.00 97.56 227 SER A N 1
ATOM 1617 C CA . SER A 1 227 ? 10.984 -9.654 1.410 1.00 97.56 227 SER A CA 1
ATOM 1618 C C . SER A 1 227 ? 10.205 -8.748 0.455 1.00 97.56 227 SER A C 1
ATOM 1620 O O . SER A 1 227 ? 8.978 -8.735 0.515 1.00 97.56 227 SER A O 1
ATOM 1622 N N . ASN A 1 228 ? 10.883 -8.022 -0.437 1.00 98.31 228 ASN A N 1
ATOM 1623 C CA . ASN A 1 228 ? 10.241 -7.176 -1.441 1.00 98.31 228 ASN A CA 1
ATOM 1624 C C . ASN A 1 228 ? 9.915 -7.949 -2.725 1.00 98.31 228 ASN A C 1
ATOM 1626 O O . ASN A 1 228 ? 10.638 -8.869 -3.115 1.00 98.31 228 ASN A O 1
ATOM 1630 N N . THR A 1 229 ? 8.836 -7.565 -3.410 1.00 98.56 229 THR A N 1
ATOM 1631 C CA . THR A 1 229 ? 8.416 -8.201 -4.669 1.00 98.56 229 THR A CA 1
ATOM 1632 C C . THR A 1 229 ? 7.907 -7.186 -5.690 1.00 98.56 229 THR A C 1
ATOM 1634 O O . THR A 1 229 ? 7.084 -6.334 -5.368 1.00 98.56 229 THR A O 1
ATOM 1637 N N . ILE A 1 230 ? 8.332 -7.336 -6.945 1.00 98.75 230 ILE A N 1
ATOM 1638 C CA . ILE A 1 230 ? 7.711 -6.713 -8.118 1.00 98.75 230 ILE A CA 1
ATOM 1639 C C . ILE A 1 230 ? 7.134 -7.837 -8.984 1.00 98.75 230 ILE A C 1
ATOM 1641 O O . ILE A 1 230 ? 7.880 -8.675 -9.495 1.00 98.75 230 ILE A O 1
ATOM 1645 N N . ALA A 1 231 ? 5.815 -7.873 -9.156 1.00 98.75 231 ALA A N 1
ATOM 1646 C CA . ALA A 1 231 ? 5.130 -8.950 -9.864 1.00 98.75 231 ALA A CA 1
ATOM 1647 C C . ALA A 1 231 ? 4.172 -8.448 -10.948 1.00 98.75 231 ALA A C 1
ATOM 1649 O O . ALA A 1 231 ? 3.552 -7.402 -10.818 1.00 98.75 231 ALA A O 1
ATOM 1650 N N . ASN A 1 232 ? 4.022 -9.206 -12.034 1.00 98.75 232 ASN A N 1
ATOM 1651 C CA . ASN A 1 232 ? 3.026 -8.955 -13.086 1.00 98.75 232 ASN A CA 1
ATOM 1652 C C . ASN A 1 232 ? 3.029 -7.512 -13.638 1.00 98.75 232 ASN A C 1
ATOM 1654 O O . ASN A 1 232 ? 1.993 -6.998 -14.061 1.00 98.75 232 ASN A O 1
ATOM 1658 N N . CYS A 1 233 ? 4.182 -6.840 -13.611 1.00 98.81 233 CYS A N 1
ATOM 1659 C CA . CYS A 1 233 ? 4.309 -5.458 -14.058 1.00 98.81 233 CYS A CA 1
ATOM 1660 C C . CYS A 1 233 ? 4.827 -5.385 -15.495 1.00 98.81 233 CYS A C 1
ATOM 1662 O O . CYS A 1 233 ? 5.694 -6.158 -15.907 1.00 98.81 233 CYS A O 1
ATOM 1664 N N . THR A 1 234 ? 4.349 -4.403 -16.253 1.00 98.81 234 THR A N 1
ATOM 1665 C CA . THR A 1 234 ? 4.956 -4.007 -17.526 1.00 98.81 234 THR A CA 1
ATOM 1666 C C . THR A 1 234 ? 5.713 -2.703 -17.323 1.00 98.81 234 THR A C 1
ATOM 1668 O O . THR A 1 234 ? 5.112 -1.659 -17.123 1.00 98.81 234 THR A O 1
ATOM 1671 N N . ILE A 1 235 ? 7.038 -2.754 -17.381 1.00 98.81 235 ILE A N 1
ATOM 1672 C CA . ILE A 1 235 ? 7.916 -1.591 -17.259 1.00 98.81 235 ILE A CA 1
ATOM 1673 C C . ILE A 1 235 ? 8.288 -1.175 -18.675 1.00 98.81 235 ILE A C 1
ATOM 1675 O O . ILE A 1 235 ? 9.070 -1.873 -19.339 1.00 98.81 235 ILE A O 1
ATOM 1679 N N . ALA A 1 236 ? 7.682 -0.093 -19.161 1.00 98.56 236 ALA A N 1
ATOM 1680 C CA . ALA A 1 236 ? 7.768 0.273 -20.564 1.00 98.56 236 ALA A CA 1
ATOM 1681 C C . ALA A 1 236 ? 7.966 1.756 -20.828 1.00 98.56 236 ALA A C 1
ATOM 1683 O O . ALA A 1 236 ? 7.482 2.589 -20.079 1.00 98.56 236 ALA A O 1
ATOM 1684 N N . ASP A 1 237 ? 8.662 2.056 -21.925 1.00 98.38 237 ASP A N 1
ATOM 1685 C CA . ASP A 1 237 ? 8.815 3.413 -22.459 1.00 98.38 237 ASP A CA 1
ATOM 1686 C C . ASP A 1 237 ? 9.324 4.427 -21.416 1.00 98.38 237 ASP A C 1
ATOM 1688 O O . ASP A 1 237 ? 8.902 5.583 -21.367 1.00 98.38 237 ASP A O 1
ATOM 1692 N N . ASN A 1 238 ? 10.249 3.969 -20.570 1.00 98.44 238 ASN A N 1
ATOM 1693 C CA . ASN A 1 238 ? 10.988 4.796 -19.626 1.00 98.44 238 ASN A CA 1
ATOM 1694 C C . ASN A 1 238 ? 12.414 5.020 -20.121 1.00 98.44 238 ASN A C 1
ATOM 1696 O O . ASN A 1 238 ? 1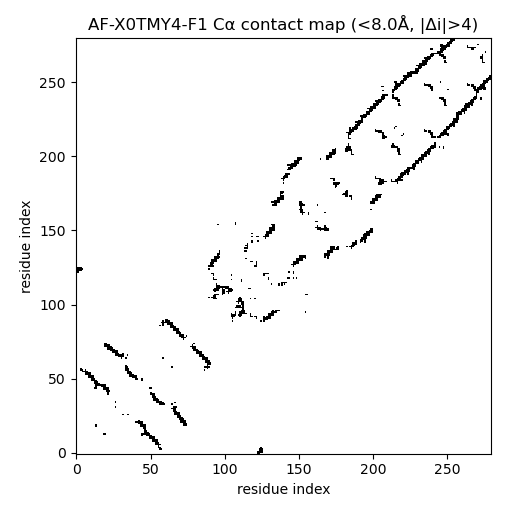2.985 4.191 -20.845 1.00 98.44 238 ASN A O 1
ATOM 1700 N N . ALA A 1 239 ? 13.004 6.140 -19.730 1.00 97.81 239 ALA A N 1
ATOM 1701 C CA . ALA A 1 239 ? 14.297 6.546 -20.236 1.00 97.81 239 ALA A CA 1
ATOM 1702 C C . ALA A 1 239 ? 15.243 7.043 -19.147 1.00 97.81 239 ALA A C 1
ATOM 1704 O O . ALA A 1 239 ? 14.832 7.497 -18.086 1.00 97.81 239 ALA A O 1
ATOM 1705 N N . THR A 1 240 ? 16.534 6.997 -19.454 1.00 96.88 240 THR A N 1
ATOM 1706 C CA . THR A 1 240 ? 17.542 7.838 -18.810 1.00 96.88 240 THR A CA 1
ATOM 1707 C C . THR A 1 240 ? 18.284 8.635 -19.882 1.00 96.88 240 THR A C 1
ATOM 1709 O O . THR A 1 240 ? 18.364 8.197 -21.037 1.00 96.88 240 THR A O 1
ATOM 1712 N N . SER A 1 241 ? 18.843 9.796 -19.535 1.00 91.62 241 SER A N 1
ATOM 1713 C CA . SER A 1 241 ? 19.555 10.650 -20.508 1.00 91.62 241 SER A CA 1
ATOM 1714 C C . SER A 1 241 ? 21.019 10.955 -20.151 1.00 91.62 241 SER A C 1
ATOM 1716 O O . SER A 1 241 ? 21.803 11.329 -21.028 1.00 91.62 241 SER A O 1
ATOM 1718 N N . GLY A 1 242 ? 21.425 10.753 -18.892 1.00 83.81 242 GLY A N 1
ATOM 1719 C CA . GLY A 1 242 ? 22.768 11.080 -18.407 1.00 83.81 242 GLY A CA 1
ATOM 1720 C C . GLY A 1 242 ? 23.880 10.208 -19.008 1.00 83.81 242 GLY A C 1
ATOM 1721 O O . GLY A 1 242 ? 23.717 9.009 -19.201 1.00 83.81 242 GLY A O 1
ATOM 1722 N N . LEU A 1 243 ? 25.070 10.765 -19.244 1.00 81.50 243 LEU A N 1
ATOM 1723 C CA . LEU A 1 243 ? 26.186 10.041 -19.888 1.00 81.50 243 LEU A CA 1
ATOM 1724 C C . LEU A 1 243 ? 26.723 8.834 -19.104 1.00 81.50 243 LEU A C 1
ATOM 1726 O O . LEU A 1 243 ? 27.435 8.031 -19.693 1.00 81.50 243 LEU A O 1
ATOM 1730 N N . SER A 1 244 ? 26.393 8.719 -17.816 1.00 84.75 244 SER A N 1
ATOM 1731 C CA . SER A 1 244 ? 26.717 7.578 -16.944 1.00 84.75 244 SER A CA 1
ATOM 1732 C C . SER A 1 244 ? 25.460 6.940 -16.341 1.00 84.75 244 SER A C 1
ATOM 1734 O O . SER A 1 244 ? 25.542 6.286 -15.308 1.00 84.75 244 SER A O 1
ATOM 1736 N N . SER A 1 245 ? 24.297 7.182 -16.950 1.00 91.50 245 SER A N 1
ATOM 1737 C CA . SER A 1 245 ? 23.010 6.670 -16.477 1.00 91.50 245 SER A CA 1
ATOM 1738 C C . SER A 1 245 ? 22.772 5.229 -16.897 1.00 91.50 245 SER A C 1
ATOM 1740 O O . SER A 1 245 ? 23.222 4.820 -17.972 1.00 91.50 245 SER A O 1
ATOM 1742 N N . ALA A 1 246 ? 22.033 4.484 -16.076 1.00 93.94 246 ALA A N 1
ATOM 1743 C CA . ALA A 1 246 ? 21.658 3.120 -16.399 1.00 93.94 246 ALA A CA 1
ATOM 1744 C C . ALA A 1 246 ? 20.220 2.761 -16.008 1.00 93.94 246 ALA A C 1
ATOM 1746 O O . ALA A 1 246 ? 19.590 3.426 -15.189 1.00 93.94 246 ALA A O 1
ATOM 1747 N N . GLY A 1 247 ? 19.703 1.674 -16.586 1.00 94.94 247 GLY A N 1
ATOM 1748 C CA . GLY A 1 247 ? 18.424 1.094 -16.174 1.00 94.94 247 GLY A CA 1
ATOM 1749 C C . GLY A 1 247 ? 17.239 1.989 -16.518 1.00 94.94 247 GLY A C 1
ATOM 1750 O O . GLY A 1 247 ? 16.498 2.391 -15.632 1.00 94.94 247 GLY A O 1
ATOM 1751 N N . GLY A 1 248 ? 17.047 2.300 -17.803 1.00 96.31 248 GLY A N 1
ATOM 1752 C CA . GLY A 1 248 ? 15.897 3.095 -18.265 1.00 96.31 248 GLY A CA 1
ATOM 1753 C C . GLY A 1 248 ? 14.570 2.554 -17.739 1.00 96.31 248 GLY A C 1
ATOM 1754 O O . GLY A 1 248 ? 13.754 3.316 -17.241 1.00 96.31 248 GLY A O 1
ATOM 1755 N N . GLY A 1 249 ? 14.389 1.233 -17.776 1.00 98.00 249 GLY A N 1
ATOM 1756 C CA . GLY A 1 249 ? 13.239 0.558 -17.184 1.00 98.00 249 GLY A CA 1
ATOM 1757 C C . GLY A 1 249 ? 13.395 0.343 -15.683 1.00 98.00 249 GLY A C 1
ATOM 1758 O O . GLY A 1 249 ? 12.626 0.892 -14.904 1.00 98.00 249 GLY A O 1
ATOM 1759 N N . LEU A 1 250 ? 14.354 -0.490 -15.284 1.00 97.81 250 LEU A N 1
ATOM 1760 C CA . LEU A 1 250 ? 14.558 -0.898 -13.895 1.00 97.81 250 LEU A CA 1
ATOM 1761 C C . LEU A 1 250 ? 16.040 -0.819 -13.521 1.00 97.81 250 LEU A C 1
ATOM 1763 O O . LEU A 1 250 ? 16.897 -1.367 -14.219 1.00 97.81 250 LEU A O 1
ATOM 1767 N N . TYR A 1 251 ? 16.320 -0.166 -12.400 1.00 97.69 251 TYR A N 1
ATOM 1768 C CA . TYR A 1 251 ? 17.638 -0.084 -11.785 1.00 97.69 251 TYR A CA 1
ATOM 1769 C C . TYR A 1 251 ? 17.622 -0.783 -10.424 1.00 97.69 251 TYR A C 1
ATOM 1771 O O . TYR A 1 251 ? 16.788 -0.457 -9.584 1.00 97.69 251 TYR A O 1
ATOM 1779 N N . LEU A 1 252 ? 18.542 -1.727 -10.211 1.00 96.81 252 LEU A N 1
ATOM 1780 C CA . LEU A 1 252 ? 18.758 -2.421 -8.941 1.00 96.81 252 LEU A CA 1
ATOM 1781 C C . LEU A 1 252 ? 20.198 -2.189 -8.472 1.00 96.81 252 LEU A C 1
ATOM 1783 O O . LEU A 1 252 ? 21.134 -2.524 -9.201 1.00 96.81 252 LEU A O 1
ATOM 1787 N N . SER A 1 253 ? 20.381 -1.674 -7.257 1.00 96.69 253 SER A N 1
ATOM 1788 C CA . SER A 1 253 ? 21.688 -1.647 -6.587 1.00 96.69 253 SER A CA 1
ATOM 1789 C C . SER A 1 253 ? 21.577 -2.215 -5.174 1.00 96.69 253 SER A C 1
ATOM 1791 O O . SER A 1 253 ? 20.688 -1.819 -4.418 1.00 96.69 253 SER A O 1
ATOM 1793 N N . ASN A 1 254 ? 22.446 -3.165 -4.818 1.00 96.50 254 ASN A N 1
ATOM 1794 C CA . ASN A 1 254 ? 22.451 -3.831 -3.507 1.00 96.50 254 ASN A CA 1
ATOM 1795 C C . ASN A 1 254 ? 21.053 -4.335 -3.077 1.00 96.50 254 ASN A C 1
ATOM 1797 O O . ASN A 1 254 ? 20.581 -4.020 -1.986 1.00 96.50 254 ASN A O 1
ATOM 1801 N N . SER A 1 255 ? 20.333 -5.012 -3.979 1.00 97.06 255 SER A N 1
ATOM 1802 C CA . SER A 1 255 ? 18.892 -5.266 -3.847 1.00 97.06 255 SER A CA 1
ATOM 1803 C C . SER A 1 255 ? 18.485 -6.701 -4.200 1.00 97.06 255 SER A C 1
ATOM 1805 O O . SER A 1 255 ? 18.357 -7.041 -5.371 1.00 97.06 255 SER A O 1
ATOM 1807 N N . ASP A 1 256 ? 18.130 -7.506 -3.199 1.00 93.12 256 ASP A N 1
ATOM 1808 C CA . ASP A 1 256 ? 17.823 -8.941 -3.354 1.00 93.12 256 ASP A CA 1
ATOM 1809 C C . ASP A 1 256 ? 16.313 -9.255 -3.487 1.00 93.12 256 ASP A C 1
ATOM 1811 O O . ASP A 1 256 ? 15.820 -10.239 -2.938 1.00 93.12 256 ASP A O 1
ATOM 1815 N N . LEU A 1 257 ? 15.533 -8.423 -4.181 1.00 96.19 257 LEU A N 1
ATOM 1816 C CA . LEU A 1 257 ? 14.072 -8.584 -4.308 1.00 96.19 257 LEU A CA 1
ATOM 1817 C C . LEU A 1 257 ? 13.629 -9.694 -5.289 1.00 96.19 257 LEU A C 1
ATOM 1819 O O . LEU A 1 257 ? 14.358 -10.093 -6.197 1.00 96.19 257 LEU A O 1
ATOM 1823 N N . SER A 1 258 ? 12.370 -10.134 -5.183 1.00 97.38 258 SER A N 1
ATOM 1824 C CA . SER A 1 258 ? 11.753 -11.014 -6.186 1.00 97.38 258 SER A CA 1
ATOM 1825 C C . SER A 1 258 ? 11.160 -10.218 -7.353 1.00 97.38 258 SER A C 1
ATOM 1827 O O . SER A 1 258 ? 10.365 -9.305 -7.140 1.00 97.38 258 SER A O 1
ATOM 1829 N N . ILE A 1 259 ? 11.496 -10.591 -8.593 1.00 97.50 259 ILE A N 1
ATOM 1830 C CA . ILE A 1 259 ? 10.877 -10.043 -9.810 1.00 97.50 259 ILE A CA 1
ATOM 1831 C C . ILE A 1 259 ? 10.226 -11.189 -10.583 1.00 97.50 259 ILE A C 1
ATOM 1833 O O . ILE A 1 259 ? 10.920 -12.081 -11.074 1.00 97.50 259 ILE A O 1
ATOM 1837 N N . ALA A 1 260 ? 8.898 -11.175 -10.709 1.00 98.06 260 ALA A N 1
ATOM 1838 C CA . ALA A 1 260 ? 8.138 -12.295 -11.265 1.00 98.06 260 ALA A CA 1
ATOM 1839 C C . ALA A 1 260 ? 7.108 -11.848 -12.307 1.00 98.06 260 ALA A C 1
ATOM 1841 O O . ALA A 1 260 ? 6.360 -10.903 -12.097 1.00 98.06 260 ALA A O 1
ATOM 1842 N N . ASN A 1 261 ? 7.022 -12.561 -13.434 1.00 98.00 261 ASN A N 1
ATOM 1843 C CA . ASN A 1 261 ? 6.047 -12.288 -14.504 1.00 98.00 261 ASN A CA 1
ATOM 1844 C C . ASN A 1 261 ? 6.066 -10.840 -15.026 1.00 98.00 261 ASN A C 1
ATOM 1846 O O . ASN A 1 261 ? 5.060 -10.340 -15.528 1.00 98.00 261 ASN A O 1
ATOM 1850 N N . CYS A 1 262 ? 7.205 -10.161 -14.906 1.00 98.56 262 CYS A N 1
ATOM 1851 C CA . CYS A 1 262 ? 7.355 -8.797 -15.381 1.00 98.56 262 CYS A CA 1
ATOM 1852 C C . CYS A 1 262 ? 7.813 -8.770 -16.838 1.00 98.56 262 CYS A C 1
ATOM 1854 O O . CYS A 1 262 ? 8.586 -9.617 -17.293 1.00 98.56 262 CYS A O 1
ATOM 1856 N N . LYS A 1 263 ? 7.373 -7.746 -17.564 1.00 98.38 263 LYS A N 1
ATOM 1857 C CA . LYS A 1 263 ? 7.825 -7.438 -18.918 1.00 98.38 263 LYS A CA 1
ATOM 1858 C C . LYS A 1 263 ? 8.571 -6.111 -18.902 1.00 98.38 263 LYS A C 1
ATOM 1860 O O . LYS A 1 263 ? 7.999 -5.099 -18.524 1.00 98.38 263 LYS A O 1
ATOM 1865 N N . VAL A 1 264 ? 9.818 -6.104 -19.365 1.00 98.19 264 VAL A N 1
ATOM 1866 C CA . VAL A 1 264 ? 10.635 -4.889 -19.512 1.00 98.19 264 VAL A CA 1
ATOM 1867 C C . VAL A 1 264 ? 10.831 -4.626 -21.004 1.00 98.19 264 VAL A C 1
ATOM 1869 O O . VAL A 1 264 ? 11.462 -5.431 -21.689 1.00 98.19 264 VAL A O 1
ATOM 1872 N N . VAL A 1 265 ? 10.242 -3.556 -21.546 1.00 98.31 265 VAL A N 1
ATOM 1873 C CA . VAL A 1 265 ? 10.148 -3.348 -23.006 1.00 98.31 265 VAL A CA 1
ATOM 1874 C C . VAL A 1 265 ? 10.185 -1.870 -23.390 1.00 98.31 265 VAL A C 1
ATOM 1876 O O . VAL A 1 265 ? 9.667 -1.047 -22.666 1.00 98.31 265 VAL A O 1
ATOM 1879 N N . GLY A 1 266 ? 10.786 -1.502 -24.524 1.00 97.56 266 GLY A N 1
ATOM 1880 C CA . GLY A 1 266 ? 10.728 -0.114 -25.024 1.00 97.56 266 GLY A CA 1
ATOM 1881 C C . GLY A 1 266 ? 11.528 0.919 -24.217 1.00 97.56 266 GLY A C 1
ATOM 1882 O O . GLY A 1 266 ? 11.546 2.089 -24.572 1.00 97.56 266 GLY A O 1
ATOM 1883 N N . ASN A 1 267 ? 12.232 0.498 -23.163 1.00 98.31 267 ASN A N 1
ATOM 1884 C CA . ASN A 1 267 ? 13.017 1.399 -22.324 1.00 98.31 267 ASN A CA 1
ATOM 1885 C C . ASN A 1 267 ? 14.378 1.755 -22.956 1.00 98.31 267 ASN A C 1
ATOM 1887 O O . ASN A 1 267 ? 15.006 0.918 -23.615 1.00 98.31 267 ASN A O 1
ATOM 1891 N N . SER A 1 268 ? 14.862 2.976 -22.714 1.00 97.31 268 SER A N 1
ATOM 1892 C CA . SER A 1 268 ? 16.085 3.523 -23.316 1.00 97.31 268 SER A CA 1
ATOM 1893 C C . SER A 1 268 ? 17.062 4.049 -22.266 1.00 97.31 268 SER A C 1
ATOM 1895 O O . SER A 1 268 ? 16.683 4.728 -21.327 1.00 97.31 268 SER A O 1
ATOM 1897 N N . SER A 1 269 ? 18.348 3.762 -22.428 1.00 95.75 269 SER A N 1
ATOM 1898 C CA . SER A 1 269 ? 19.412 4.309 -21.584 1.00 95.75 269 SER A CA 1
ATOM 1899 C C . SER A 1 269 ? 20.745 4.197 -22.325 1.00 95.75 269 SER A C 1
ATOM 1901 O O . SER A 1 269 ? 20.914 3.240 -23.093 1.00 95.75 269 SER A O 1
ATOM 1903 N N . PRO A 1 270 ? 21.706 5.109 -22.099 1.00 91.94 270 PRO A N 1
ATOM 1904 C CA . PRO A 1 270 ? 23.090 4.938 -22.533 1.00 91.94 270 PRO A CA 1
ATOM 1905 C C . PRO A 1 270 ? 23.707 3.614 -22.066 1.00 91.94 270 PRO A C 1
ATOM 1907 O O . PRO A 1 270 ? 24.429 2.981 -22.840 1.00 91.94 270 PRO A O 1
ATOM 1910 N N . PHE A 1 271 ? 23.374 3.151 -20.854 1.00 90.38 271 PHE A N 1
ATOM 1911 C CA . PHE A 1 271 ? 23.802 1.853 -20.339 1.00 90.38 271 PHE A CA 1
ATOM 1912 C C . PHE A 1 271 ? 22.600 1.019 -19.886 1.00 90.38 271 PHE A C 1
ATOM 1914 O O . PHE A 1 271 ? 21.921 1.335 -18.923 1.00 90.38 271 PHE A O 1
ATOM 1921 N N . ALA A 1 272 ? 22.346 -0.101 -20.565 1.00 90.88 272 ALA A N 1
ATOM 1922 C CA . ALA A 1 272 ? 21.276 -1.038 -20.206 1.00 90.88 272 ALA A CA 1
ATOM 1923 C C . ALA A 1 272 ? 19.873 -0.387 -20.117 1.00 90.88 272 ALA A C 1
ATOM 1925 O O . ALA A 1 272 ? 19.310 -0.195 -19.043 1.00 90.88 272 ALA A O 1
ATOM 1926 N N . GLY A 1 273 ? 19.272 -0.095 -21.279 1.00 90.38 273 GLY A N 1
ATOM 1927 C CA . GLY A 1 273 ? 17.935 0.512 -21.374 1.00 90.38 273 GLY A CA 1
ATOM 1928 C C . GLY A 1 273 ? 16.837 -0.237 -20.622 1.00 90.38 273 GLY A C 1
ATOM 1929 O O . GLY A 1 273 ? 15.994 0.396 -20.007 1.00 90.38 273 GLY A O 1
ATOM 1930 N N . GLY A 1 274 ? 16.861 -1.571 -20.621 1.00 93.06 274 GLY A N 1
ATOM 1931 C CA . GLY A 1 274 ? 15.861 -2.382 -19.925 1.00 93.06 274 GLY A CA 1
ATOM 1932 C C . GLY A 1 274 ? 16.095 -2.478 -18.418 1.00 93.06 274 GLY A C 1
ATOM 1933 O O . GLY A 1 274 ? 15.332 -1.920 -17.637 1.00 93.06 274 GLY A O 1
ATOM 1934 N N . LEU A 1 275 ? 17.120 -3.235 -18.031 1.00 95.56 275 LEU A N 1
ATOM 1935 C CA . LEU A 1 275 ? 17.411 -3.612 -16.650 1.00 95.56 275 LEU A CA 1
ATOM 1936 C C . LEU A 1 275 ? 18.904 -3.446 -16.377 1.00 95.56 275 LEU A C 1
ATOM 1938 O O . LEU A 1 275 ? 19.721 -4.007 -17.108 1.00 95.56 275 LEU A O 1
ATOM 1942 N N . TYR A 1 276 ? 19.238 -2.724 -15.314 1.00 95.94 276 TYR A N 1
ATOM 1943 C CA . TYR A 1 276 ? 20.587 -2.628 -14.771 1.00 95.94 276 TYR A CA 1
ATOM 1944 C C . TYR A 1 276 ? 20.621 -3.210 -13.357 1.00 95.94 276 TYR A C 1
ATOM 1946 O O . TYR A 1 276 ? 19.751 -2.899 -12.547 1.00 95.94 276 TYR A O 1
ATOM 1954 N N . ILE A 1 277 ? 21.615 -4.056 -13.079 1.00 93.62 277 ILE A N 1
ATOM 1955 C CA . ILE A 1 277 ? 21.807 -4.706 -11.780 1.00 93.62 277 ILE A CA 1
ATOM 1956 C C . ILE A 1 277 ? 23.247 -4.485 -11.331 1.00 93.62 277 ILE A C 1
ATOM 1958 O O . ILE A 1 277 ? 24.187 -4.831 -12.049 1.00 93.62 277 ILE A O 1
ATOM 1962 N N . GLU A 1 278 ? 23.409 -3.950 -10.129 1.00 92.44 278 GLU A N 1
ATOM 1963 C CA . GLU A 1 278 ? 24.687 -3.755 -9.464 1.00 92.44 278 GLU A CA 1
ATOM 1964 C C . GLU A 1 278 ? 24.647 -4.376 -8.064 1.00 92.44 278 GLU A C 1
ATOM 1966 O O . GLU A 1 278 ? 23.738 -4.117 -7.281 1.00 92.44 278 GLU A O 1
ATOM 1971 N N . ASN A 1 279 ? 25.650 -5.194 -7.729 1.00 85.38 279 ASN A N 1
ATOM 1972 C CA . ASN A 1 279 ? 25.805 -5.796 -6.396 1.00 85.38 279 ASN A CA 1
ATOM 1973 C C . ASN A 1 279 ? 24.533 -6.492 -5.859 1.00 85.38 279 ASN A C 1
ATOM 1975 O O . ASN A 1 279 ? 24.272 -6.417 -4.664 1.00 85.38 279 ASN A O 1
ATOM 1979 N N . SER A 1 280 ? 23.748 -7.126 -6.739 1.00 80.00 280 SER A N 1
ATOM 1980 C CA . SER A 1 280 ? 22.487 -7.823 -6.432 1.00 80.00 280 SER A CA 1
ATOM 1981 C C . SER A 1 280 ? 22.413 -9.182 -7.131 1.00 80.00 280 SER A C 1
ATOM 1983 O O . SER A 1 280 ? 23.235 -9.400 -8.056 1.00 80.00 280 SER A O 1
#

pLDDT: mean 93.32, std 8.66, range [24.16, 98.88]

Nearest PDB structures (foldseek):
  7sqc-assembly1_O0  TM=7.034E-01  e=1.242E-02  Chlamydomonas reinhardtii
  7n6g-assembly1_3J  TM=5.475E-01  e=3.127E-02  Chlamydomonas reinhardtii
  7b2p-assembly1_B  TM=6.035E-01  e=3.861E-01  Homo sapiens
  5jpm-assembly1_B  TM=6.115E-01  e=5.529E-01  Homo sapiens
  5m52-assembly2_B  TM=3.807E-01  e=6.789E-01  Saccharomyces cerevisiae